Protein AF-A0A1Y3E5S3-F1 (afdb_monomer_lite)

Secondary structure (DSSP, 8-state):
-------EEEEEE-TTS-EEEEEESS--SSPPP------------HHHHHHHHHHHHHHHHHHHHHHHHHHHHHHHHHHHHHHHHHHHHHHHHHHHHHHHHHHHHHHHHHHHHHTS---HHHHHHHHHHHHHHHHHHHHHHHHHHHHHHHHHHHHHHHHHHHHHHHHHHHHHHHHHHHHHHHHHHHHHHHHHHHTT--

Organism: NCBI:txid6335

Sequence (198 aa):
MNPESESSLIMNTSSSGNLSFELILRPPTKHAPANLSSPCNLKTTLQEIEGKLKAAEERRLNVEAEKVEKAKIEERLLEVAERRKALLQKFQEETEKEIQNRAKEKHVEEVRRSRGKLSPNTKSEMEADLAYVKSLEKMTIAELEEKLTEKDKLIDEIQTAMKGEIESGQFAATFRLAEAKAYRRIISGIIKAKSKLS

InterPro domains:
  IPR000956 Stathmin family [PF00836] (13-104)
  IPR000956 Stathmin family [PTHR10104] (16-162)
  IPR036002 Stathmin superfamily [SSF101494] (15-114)

Foldseek 3Di:
DDDPQPWDKAWDDDPVGDIDIDIRSHPDPDPDPPDPCPVPDDPQDPVNVVVVVVVVVVVVVVVVVVVVVVVVVVVVVVVVVVVVVVVVVVVVVVVVVVVVVVVVPPPPVVVVVPPDDDDPVVPVVVVVVVVVVVVVVVVVVVVVVVVVVVVVVVVVVVVVVVVVVVVVVVVVVVVVVVVVVVVVVVVVVVVVVVVVVD

Radius of gyration: 46.99 Å; chains: 1; bounding box: 82×72×135 Å

Structure (mmCIF, N/CA/C/O backbone):
data_AF-A0A1Y3E5S3-F1
#
_entry.id   AF-A0A1Y3E5S3-F1
#
loop_
_atom_site.group_PDB
_atom_site.id
_atom_site.type_symbol
_atom_site.label_atom_id
_atom_site.label_alt_id
_atom_site.label_comp_id
_atom_site.label_asym_id
_atom_site.label_entity_id
_atom_site.label_seq_id
_atom_site.pdbx_PDB_ins_code
_atom_site.Cartn_x
_atom_site.Cartn_y
_atom_site.Cartn_z
_atom_site.occupancy
_atom_site.B_iso_or_equiv
_atom_site.auth_seq_id
_atom_site.auth_comp_id
_atom_site.auth_asym_id
_atom_site.auth_atom_id
_atom_site.pdbx_PDB_model_num
ATOM 1 N N . MET A 1 1 ? 37.868 57.593 -55.680 1.00 41.38 1 MET A N 1
ATOM 2 C CA . MET A 1 1 ? 36.997 56.537 -55.125 1.00 41.38 1 MET A CA 1
ATOM 3 C C . MET A 1 1 ? 36.116 56.027 -56.247 1.00 41.38 1 MET A C 1
ATOM 5 O O . MET A 1 1 ? 35.153 56.702 -56.574 1.00 41.38 1 MET A O 1
ATOM 9 N N . ASN A 1 2 ? 36.488 54.909 -56.872 1.00 48.94 2 ASN A N 1
ATOM 10 C CA . ASN A 1 2 ? 35.570 54.110 -57.681 1.00 48.94 2 ASN A CA 1
ATOM 11 C C . ASN A 1 2 ? 36.188 52.717 -57.885 1.00 48.94 2 ASN A C 1
ATOM 13 O O . ASN A 1 2 ? 37.163 52.616 -58.626 1.00 48.94 2 ASN A O 1
ATOM 17 N N . PRO A 1 3 ? 35.719 51.657 -57.210 1.00 51.59 3 PRO A N 1
ATOM 18 C CA . PRO A 1 3 ? 35.944 50.311 -57.691 1.00 51.59 3 PRO A CA 1
ATOM 19 C C . PRO A 1 3 ? 34.705 49.922 -58.491 1.00 51.59 3 PRO A C 1
ATOM 21 O O . PRO A 1 3 ? 33.630 49.713 -57.922 1.00 51.59 3 PRO A O 1
ATOM 24 N N . GLU A 1 4 ? 34.841 49.867 -59.813 1.00 53.69 4 GLU A N 1
ATOM 25 C CA . GLU A 1 4 ? 33.861 49.189 -60.653 1.00 53.69 4 GLU A CA 1
ATOM 26 C C . GLU A 1 4 ? 33.667 47.781 -60.079 1.00 53.69 4 GLU A C 1
ATOM 28 O O . GLU A 1 4 ? 34.586 46.966 -60.027 1.00 53.69 4 GLU A O 1
ATOM 33 N N . SER A 1 5 ? 32.491 47.538 -59.503 1.00 58.81 5 SER A N 1
ATOM 34 C CA . SER A 1 5 ? 32.112 46.206 -59.051 1.00 58.81 5 SER A CA 1
ATOM 35 C C . SER A 1 5 ? 31.757 45.436 -60.311 1.00 58.81 5 SER A C 1
ATOM 37 O O . SER A 1 5 ? 30.642 45.572 -60.806 1.00 58.81 5 SER A O 1
ATOM 39 N N . GLU A 1 6 ? 32.719 44.704 -60.871 1.00 67.75 6 GLU A N 1
ATOM 40 C CA . GLU A 1 6 ? 32.478 43.874 -62.049 1.00 67.75 6 GLU A CA 1
ATOM 41 C C . GLU A 1 6 ? 31.452 42.792 -61.688 1.00 67.75 6 GLU A C 1
ATOM 43 O O . GLU A 1 6 ? 31.751 41.801 -61.018 1.00 67.75 6 GLU A O 1
ATOM 48 N N . SER A 1 7 ? 30.197 43.019 -62.081 1.00 77.56 7 SER A N 1
ATOM 49 C CA . SER A 1 7 ? 29.153 42.007 -62.013 1.00 77.56 7 SER A CA 1
ATOM 50 C C . SER A 1 7 ? 29.508 40.879 -62.975 1.00 77.56 7 SER A C 1
ATOM 52 O O . SER A 1 7 ? 29.721 41.136 -64.161 1.00 77.56 7 SER A O 1
ATOM 54 N N . SER A 1 8 ? 29.542 39.641 -62.488 1.00 81.25 8 SER A N 1
ATOM 55 C CA . SER A 1 8 ? 29.862 38.471 -63.306 1.00 81.25 8 SER A CA 1
ATOM 56 C C . SER A 1 8 ? 28.603 37.656 -63.579 1.00 81.25 8 SER A C 1
ATOM 58 O O . SER A 1 8 ? 27.840 37.360 -62.660 1.00 81.25 8 SER A O 1
ATOM 60 N N . LEU A 1 9 ? 28.376 37.308 -64.845 1.00 84.62 9 LEU A N 1
ATOM 61 C CA . LEU A 1 9 ? 27.300 36.419 -65.273 1.00 84.62 9 LEU A CA 1
ATOM 62 C C . LEU A 1 9 ? 27.912 35.093 -65.730 1.00 84.62 9 LEU A C 1
ATOM 64 O O . LEU A 1 9 ? 28.640 35.052 -66.720 1.00 84.62 9 LEU A O 1
ATOM 68 N N . ILE A 1 10 ? 27.593 34.011 -65.027 1.00 86.12 10 ILE A N 1
ATOM 69 C CA . ILE A 1 10 ? 28.039 32.656 -65.348 1.00 86.12 10 ILE A CA 1
ATOM 70 C C . ILE A 1 10 ? 26.856 31.917 -65.968 1.00 86.12 10 ILE A C 1
ATOM 72 O O . ILE A 1 10 ? 25.859 31.664 -65.299 1.00 86.12 10 ILE A O 1
ATOM 76 N N . MET A 1 11 ? 26.941 31.578 -67.253 1.00 86.31 11 MET A N 1
ATOM 77 C CA . MET A 1 11 ? 25.916 30.785 -67.936 1.00 86.31 11 MET A CA 1
ATOM 78 C C . MET A 1 11 ? 26.276 29.301 -67.926 1.00 86.31 11 MET A C 1
ATOM 80 O O . MET A 1 11 ? 27.321 28.902 -68.434 1.00 86.31 11 MET A O 1
ATOM 84 N N . ASN A 1 12 ? 25.352 28.482 -67.436 1.00 82.44 12 ASN A N 1
ATOM 85 C CA . ASN A 1 12 ? 25.412 27.031 -67.489 1.00 82.44 12 ASN A CA 1
ATOM 86 C C . ASN A 1 12 ? 24.449 26.546 -68.578 1.00 82.44 12 ASN A C 1
ATOM 88 O O . ASN A 1 12 ? 23.224 26.623 -68.460 1.00 82.44 12 ASN A O 1
ATOM 92 N N . THR A 1 13 ? 25.017 26.058 -69.676 1.00 79.94 13 THR A N 1
ATOM 93 C CA . THR A 1 13 ? 24.243 25.453 -70.761 1.00 79.94 13 THR A CA 1
ATOM 94 C C . THR A 1 13 ? 24.146 23.951 -70.516 1.00 79.94 13 THR A C 1
ATOM 96 O O . THR A 1 13 ? 25.147 23.284 -70.262 1.00 79.94 13 THR A O 1
ATOM 99 N N . SER A 1 14 ? 22.932 23.407 -70.567 1.00 72.00 14 SER A N 1
ATOM 100 C CA . SER A 1 14 ? 22.715 21.958 -70.570 1.00 72.00 14 SER A CA 1
ATOM 101 C C . SER A 1 14 ? 22.343 21.502 -71.980 1.00 72.00 14 SER A C 1
ATOM 103 O O . SER A 1 14 ? 21.618 22.201 -72.691 1.00 72.00 14 SER A O 1
ATOM 105 N N . SER A 1 15 ? 22.827 20.330 -72.408 1.00 73.19 15 SER A N 1
ATOM 106 C CA . SER A 1 15 ? 22.575 19.824 -73.771 1.00 73.19 15 SER A CA 1
ATOM 107 C C . SER A 1 15 ? 21.093 19.544 -74.053 1.00 73.19 15 SER A C 1
ATOM 109 O O . SER A 1 15 ? 20.702 19.424 -75.210 1.00 73.19 15 SER A O 1
ATOM 111 N N . SER A 1 16 ? 20.258 19.492 -73.010 1.00 79.44 16 SER A N 1
ATOM 112 C CA . SER A 1 16 ? 18.803 19.352 -73.092 1.00 79.44 16 SER A CA 1
ATOM 113 C C . SER A 1 16 ? 18.064 20.654 -73.438 1.00 79.44 16 SER A C 1
ATOM 115 O O . SER A 1 16 ? 16.839 20.679 -73.378 1.00 79.44 16 SER A O 1
ATOM 117 N N . GLY A 1 17 ? 18.775 21.743 -73.760 1.00 74.44 17 GLY A N 1
ATOM 118 C CA . GLY A 1 17 ? 18.188 23.019 -74.193 1.00 74.44 17 GLY A CA 1
ATOM 119 C C . GLY A 1 17 ? 17.735 23.947 -73.061 1.00 74.44 17 GLY A C 1
ATOM 120 O O . GLY A 1 17 ? 17.300 25.064 -73.331 1.00 74.44 17 GLY A O 1
ATOM 121 N N . ASN A 1 18 ? 17.878 23.535 -71.799 1.00 80.81 18 ASN A N 1
ATOM 122 C CA . ASN A 1 18 ? 17.591 24.396 -70.655 1.00 80.81 18 ASN A CA 1
ATOM 123 C C . ASN A 1 18 ? 18.812 25.269 -70.340 1.00 80.81 18 ASN A C 1
ATOM 125 O O . ASN A 1 18 ? 19.931 24.761 -70.193 1.00 80.81 18 ASN A O 1
ATOM 129 N N . LEU A 1 19 ? 18.580 26.577 -70.216 1.00 84.25 19 LEU A N 1
ATOM 130 C CA . LEU A 1 19 ? 19.595 27.559 -69.856 1.00 84.25 19 LEU A CA 1
ATOM 131 C C . LEU A 1 19 ? 19.452 27.937 -68.380 1.00 84.25 19 LEU A C 1
ATOM 133 O O . LEU A 1 19 ? 18.399 28.419 -67.967 1.00 84.25 19 LEU A O 1
ATOM 137 N N . SER A 1 20 ? 20.509 27.752 -67.594 1.00 88.50 20 SER A N 1
ATOM 138 C CA . SER A 1 20 ? 20.604 28.299 -66.241 1.00 88.50 20 SER A CA 1
ATOM 139 C C . SER A 1 20 ? 21.754 29.298 -66.172 1.00 88.50 20 SER A C 1
ATOM 141 O O . SER A 1 20 ? 22.730 29.195 -66.912 1.00 88.50 20 SER A O 1
ATOM 143 N N . PHE A 1 21 ? 21.633 30.312 -65.320 1.00 87.94 21 PHE A N 1
ATOM 144 C CA . PHE A 1 21 ? 22.701 31.282 -65.115 1.00 87.94 21 PHE A CA 1
ATOM 145 C C . PHE A 1 21 ? 22.797 31.693 -63.651 1.00 87.94 21 PHE A C 1
ATOM 147 O O . PHE A 1 21 ? 21.810 31.673 -62.916 1.00 87.94 21 PHE A O 1
ATOM 154 N N . GLU A 1 22 ? 23.997 32.085 -63.253 1.00 88.69 22 GLU A N 1
ATOM 155 C CA . GLU A 1 22 ? 24.308 32.658 -61.955 1.00 88.69 22 GLU A CA 1
ATOM 156 C C . GLU A 1 22 ? 24.805 34.090 -62.163 1.00 88.69 22 GLU A C 1
ATOM 158 O O . GLU A 1 22 ? 25.761 34.328 -62.901 1.00 88.69 22 GLU A O 1
ATOM 163 N N . LEU A 1 23 ? 24.127 35.056 -61.541 1.00 89.62 23 LEU A N 1
ATOM 164 C CA . LEU A 1 23 ? 24.496 36.469 -61.589 1.00 89.62 23 LEU A CA 1
ATOM 165 C C . LEU A 1 23 ? 25.113 36.882 -60.252 1.00 89.62 23 LEU A C 1
ATOM 167 O O . LEU A 1 23 ? 24.422 36.988 -59.238 1.00 89.62 23 LEU A O 1
ATOM 171 N N . ILE A 1 24 ? 26.411 37.164 -60.267 1.00 88.1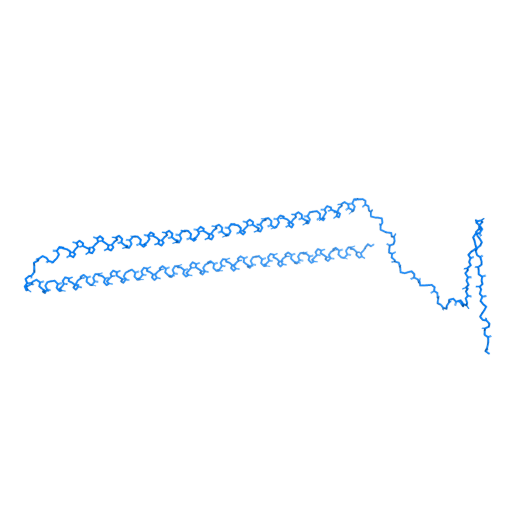9 24 ILE A N 1
ATOM 172 C CA . ILE A 1 24 ? 27.169 37.626 -59.109 1.00 88.19 24 ILE A CA 1
ATOM 173 C C . ILE A 1 24 ? 27.295 39.145 -59.202 1.00 88.19 24 ILE A C 1
ATOM 175 O O . ILE A 1 24 ? 28.150 39.675 -59.905 1.00 88.19 24 ILE A O 1
ATOM 179 N N . LEU A 1 25 ? 26.438 39.858 -58.470 1.00 86.62 25 LEU A N 1
ATOM 180 C CA . LEU A 1 25 ? 26.461 41.328 -58.408 1.00 86.62 25 LEU A CA 1
ATOM 181 C C . LEU A 1 25 ? 27.611 41.869 -57.546 1.00 86.62 25 LEU A C 1
ATOM 183 O O . LEU A 1 25 ? 28.032 43.013 -57.704 1.00 86.62 25 LEU A O 1
ATOM 187 N N . ARG A 1 26 ? 28.098 41.058 -56.601 1.00 82.44 26 ARG A N 1
ATOM 188 C CA . ARG A 1 26 ? 29.258 41.360 -55.761 1.00 82.44 26 ARG A CA 1
ATOM 189 C C . ARG A 1 26 ? 29.890 40.054 -55.274 1.00 82.44 26 ARG A C 1
ATOM 191 O O . ARG A 1 26 ? 29.151 39.205 -54.773 1.00 82.44 26 ARG A O 1
ATOM 198 N N . PRO A 1 27 ? 31.220 39.898 -55.354 1.00 80.00 27 PRO A N 1
ATOM 199 C CA . PRO A 1 27 ? 31.892 38.731 -54.798 1.00 80.00 27 PRO A CA 1
ATOM 200 C C . PRO A 1 27 ? 31.646 38.595 -53.284 1.00 80.00 27 PRO A C 1
ATOM 202 O O . PRO A 1 27 ? 31.549 39.610 -52.582 1.00 80.00 27 PRO A O 1
ATOM 205 N N . PRO A 1 28 ? 31.553 37.364 -52.751 1.00 78.69 28 PRO A N 1
ATOM 206 C CA . PRO A 1 28 ? 31.407 37.149 -51.317 1.00 78.69 28 PRO A CA 1
ATOM 207 C C . PRO A 1 28 ? 32.623 37.709 -50.564 1.00 78.69 28 PRO A C 1
ATOM 209 O O . PRO A 1 28 ? 33.769 37.433 -50.904 1.00 78.69 28 PRO A O 1
ATOM 212 N N . THR A 1 29 ? 32.371 38.497 -49.516 1.00 75.38 29 THR A N 1
ATOM 213 C CA . THR A 1 29 ? 33.416 39.184 -48.730 1.00 75.38 29 THR A CA 1
ATOM 214 C C . THR A 1 29 ? 33.970 38.348 -47.575 1.00 75.38 29 THR A C 1
ATOM 216 O O . THR A 1 29 ? 34.920 38.757 -46.911 1.00 75.38 29 THR A O 1
ATOM 219 N N . LYS A 1 30 ? 33.373 37.182 -47.311 1.00 76.88 30 LYS A N 1
ATOM 220 C CA . LYS A 1 30 ? 33.800 36.213 -46.296 1.00 76.88 30 LYS A CA 1
ATOM 221 C C . LYS A 1 30 ? 33.971 34.856 -46.971 1.00 76.88 30 LYS A C 1
ATOM 223 O O . LYS A 1 30 ? 33.152 34.495 -47.816 1.00 76.88 30 LYS A O 1
ATOM 228 N N . HIS A 1 31 ? 35.001 34.101 -46.588 1.00 68.75 31 HIS A N 1
ATOM 229 C CA . HIS A 1 31 ? 35.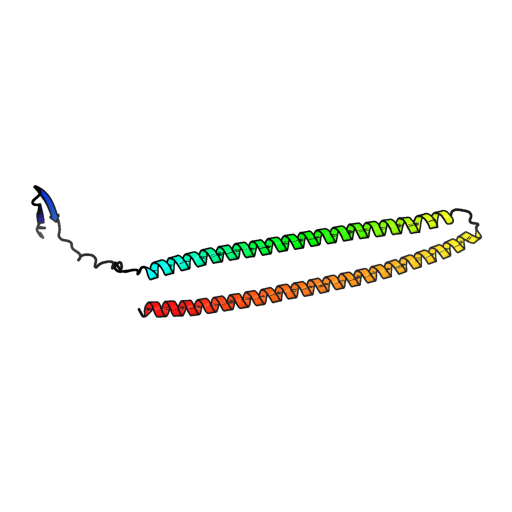116 32.702 -46.999 1.00 68.75 31 HIS A CA 1
ATOM 230 C C . HIS A 1 31 ? 33.882 31.912 -46.543 1.00 68.75 31 HIS A C 1
ATOM 232 O O . HIS A 1 31 ? 33.286 32.232 -45.509 1.00 68.75 31 HIS A O 1
ATOM 238 N N . ALA A 1 32 ? 33.496 30.909 -47.340 1.00 69.94 32 ALA A N 1
ATOM 239 C CA . ALA A 1 32 ? 32.367 30.028 -47.053 1.00 69.94 32 ALA A CA 1
ATOM 240 C C . ALA A 1 32 ? 32.428 29.528 -45.597 1.00 69.94 32 ALA A C 1
ATOM 242 O O . ALA A 1 32 ? 33.530 29.269 -45.101 1.00 69.94 32 ALA A O 1
ATOM 243 N N . PRO A 1 33 ? 31.284 29.402 -44.894 1.00 70.75 33 PRO A N 1
ATOM 244 C CA . PRO A 1 33 ? 31.287 28.875 -43.538 1.00 70.75 33 PRO A CA 1
ATOM 245 C C . PRO A 1 33 ? 31.979 27.511 -43.553 1.00 70.75 33 PRO A C 1
ATOM 247 O O . PRO A 1 33 ? 31.541 26.599 -44.253 1.00 70.75 33 PRO A O 1
ATOM 250 N N . ALA A 1 34 ? 33.088 27.394 -42.819 1.00 63.22 34 ALA A N 1
ATOM 251 C CA . ALA A 1 34 ? 33.796 26.137 -42.640 1.00 63.22 34 ALA A CA 1
ATOM 252 C C . ALA A 1 34 ? 32.858 25.188 -41.890 1.00 63.22 34 ALA A C 1
ATOM 254 O O . ALA A 1 34 ? 32.715 25.283 -40.677 1.00 63.22 34 ALA A O 1
ATOM 255 N N . ASN A 1 35 ? 32.144 24.379 -42.672 1.00 56.78 35 ASN A N 1
ATOM 256 C CA . ASN A 1 35 ? 31.327 23.225 -42.328 1.00 56.78 35 ASN A CA 1
ATOM 257 C C . ASN A 1 35 ? 31.025 23.065 -40.830 1.00 56.78 35 ASN A C 1
ATOM 259 O O . ASN A 1 35 ? 31.876 22.628 -40.053 1.00 56.78 35 ASN A O 1
ATOM 263 N N . LEU A 1 36 ? 29.760 23.269 -40.450 1.00 60.16 36 LEU A N 1
ATOM 264 C CA . LEU A 1 36 ? 29.197 22.511 -39.337 1.00 60.16 36 LEU A CA 1
ATOM 265 C C . LEU A 1 36 ? 29.311 21.037 -39.729 1.00 60.16 36 LEU A C 1
ATOM 267 O O . LEU A 1 36 ? 28.470 20.519 -40.464 1.00 60.16 36 LEU A O 1
ATOM 271 N N . SER A 1 37 ? 30.396 20.393 -39.299 1.00 55.09 37 SER A N 1
ATOM 272 C CA . SER A 1 37 ? 30.595 18.955 -39.413 1.00 55.09 37 SER A CA 1
ATOM 273 C C . SER A 1 37 ? 29.507 18.283 -38.586 1.00 55.09 37 SER A C 1
ATOM 275 O O . SER A 1 37 ? 29.677 17.962 -37.413 1.00 55.09 37 SER A O 1
ATOM 277 N N . SER A 1 38 ? 28.335 18.128 -39.193 1.00 62.50 38 SER A N 1
ATOM 278 C CA . SER A 1 38 ? 27.420 17.085 -38.782 1.00 62.50 38 SER A CA 1
ATOM 279 C C . SER A 1 38 ? 28.151 15.788 -39.105 1.00 62.50 38 SER A C 1
ATOM 281 O O . SER A 1 38 ? 28.560 15.618 -40.258 1.00 62.50 38 SER A O 1
ATOM 283 N N . PRO A 1 39 ? 28.379 14.892 -38.133 1.00 57.16 39 PRO A N 1
ATOM 284 C CA . PRO A 1 39 ? 29.014 13.620 -38.420 1.00 57.16 39 PRO A CA 1
ATOM 285 C C . PRO A 1 39 ? 28.079 12.836 -39.347 1.00 57.16 39 PRO A C 1
ATOM 287 O O . PRO A 1 39 ? 27.132 12.194 -38.908 1.00 57.16 39 PRO A O 1
ATOM 290 N N . CYS A 1 40 ? 28.326 12.913 -40.654 1.00 53.75 40 CYS A N 1
ATOM 291 C CA . CYS A 1 40 ? 27.529 12.257 -41.691 1.00 53.75 40 CYS A CA 1
ATOM 292 C C . CYS A 1 40 ? 27.907 10.770 -41.853 1.00 53.75 40 CYS A C 1
ATOM 294 O O . CYS A 1 40 ? 27.592 10.140 -42.852 1.00 53.75 40 CYS A O 1
ATOM 296 N N . ASN A 1 41 ? 28.602 10.190 -40.870 1.00 62.34 41 ASN A N 1
ATOM 297 C CA . ASN A 1 41 ? 29.126 8.831 -40.933 1.00 62.34 41 ASN A CA 1
ATOM 298 C C . ASN A 1 41 ? 28.903 8.102 -39.607 1.00 62.34 41 ASN A C 1
ATOM 300 O O . ASN A 1 41 ? 29.842 7.830 -38.867 1.00 62.34 41 ASN A O 1
ATOM 304 N N . LEU A 1 42 ? 27.655 7.754 -39.310 1.00 62.97 42 LEU A N 1
ATOM 305 C CA . LEU A 1 42 ? 27.365 6.693 -38.350 1.00 62.97 42 LEU A CA 1
ATOM 306 C C . LEU A 1 42 ? 26.844 5.495 -39.141 1.00 62.97 42 LEU A C 1
ATOM 308 O O . LEU A 1 42 ? 25.635 5.312 -39.275 1.00 62.97 42 LEU A O 1
ATOM 312 N N . LYS A 1 43 ? 27.761 4.683 -39.690 1.00 68.75 43 LYS A N 1
ATOM 313 C CA . LYS A 1 43 ? 27.424 3.329 -40.154 1.00 68.75 43 LYS A CA 1
ATOM 314 C C . LYS A 1 43 ? 26.999 2.533 -38.924 1.00 68.75 43 LYS A C 1
ATOM 316 O O . LYS A 1 43 ? 27.834 1.976 -38.227 1.00 68.75 43 LYS A O 1
ATOM 321 N N . THR A 1 44 ? 25.707 2.556 -38.628 1.00 74.50 44 THR A N 1
ATOM 322 C CA . THR A 1 44 ? 25.122 1.746 -37.564 1.00 74.50 44 THR A CA 1
ATOM 323 C C . THR A 1 44 ? 25.021 0.329 -38.096 1.00 74.50 44 THR A C 1
ATOM 325 O O . THR A 1 44 ? 24.425 0.092 -39.146 1.00 74.50 44 THR A O 1
ATOM 328 N N . THR A 1 45 ? 25.657 -0.609 -37.411 1.00 86.19 45 THR A N 1
ATOM 329 C CA . THR A 1 45 ? 25.557 -2.022 -37.770 1.00 86.19 45 THR A CA 1
ATOM 330 C C . THR A 1 45 ? 24.172 -2.548 -37.397 1.00 86.19 45 THR A C 1
ATOM 332 O O . THR A 1 45 ? 23.531 -2.061 -36.462 1.00 86.19 45 THR A O 1
ATOM 335 N N . LEU A 1 46 ? 23.696 -3.564 -38.117 1.00 91.00 46 LEU A N 1
ATOM 336 C CA . LEU A 1 46 ? 22.393 -4.181 -37.854 1.00 91.00 46 LEU A CA 1
ATOM 337 C C . LEU A 1 46 ? 22.310 -4.709 -36.406 1.00 91.00 46 LEU A C 1
ATOM 339 O O . LEU A 1 46 ? 21.317 -4.482 -35.720 1.00 91.00 46 LEU A O 1
ATOM 343 N N . GLN A 1 47 ? 23.411 -5.272 -35.899 1.00 92.06 47 GLN A N 1
ATOM 344 C CA . GLN A 1 47 ? 23.538 -5.746 -34.520 1.00 92.06 47 GLN A CA 1
ATOM 345 C C . GLN A 1 47 ? 23.353 -4.629 -33.475 1.00 92.06 47 GLN A C 1
ATOM 347 O O . GLN A 1 47 ? 22.730 -4.844 -32.436 1.00 92.06 47 GLN A O 1
ATOM 352 N N . GLU A 1 48 ? 23.864 -3.420 -33.726 1.00 91.88 48 GLU A N 1
ATOM 353 C CA . GLU A 1 48 ? 23.683 -2.279 -32.815 1.00 91.88 48 GLU A CA 1
ATOM 354 C C . GLU A 1 48 ? 22.238 -1.774 -32.800 1.00 91.88 48 GLU A C 1
ATOM 356 O O . GLU A 1 48 ? 21.751 -1.313 -31.763 1.00 91.88 48 GLU A O 1
ATOM 361 N N . ILE A 1 49 ? 21.547 -1.855 -33.939 1.00 93.19 49 ILE A N 1
ATOM 362 C CA . ILE A 1 49 ? 20.131 -1.499 -34.049 1.00 93.19 49 ILE A CA 1
ATOM 363 C C . ILE A 1 49 ? 19.294 -2.509 -33.261 1.00 93.19 49 ILE A C 1
ATOM 365 O O . ILE A 1 49 ? 18.528 -2.110 -32.383 1.00 93.19 49 ILE A O 1
ATOM 369 N N . GLU A 1 50 ? 19.497 -3.804 -33.497 1.00 94.88 50 GLU A N 1
ATOM 370 C CA . GLU A 1 50 ? 18.813 -4.877 -32.766 1.00 94.88 50 GLU A CA 1
ATOM 371 C C . GLU A 1 50 ? 19.080 -4.807 -31.262 1.00 94.88 50 GLU A C 1
ATOM 373 O O . GLU A 1 50 ? 18.147 -4.891 -30.465 1.00 94.88 50 GLU A O 1
ATOM 378 N N . GLY A 1 51 ? 20.329 -4.564 -30.856 1.00 95.00 51 GLY A N 1
ATOM 379 C CA . GLY A 1 51 ? 20.686 -4.400 -29.448 1.00 95.00 51 GLY A CA 1
ATOM 380 C C . GLY A 1 51 ? 19.934 -3.244 -28.781 1.00 95.00 51 GLY A C 1
ATOM 381 O O . GLY A 1 51 ? 19.441 -3.384 -27.660 1.00 95.00 51 GLY A O 1
ATOM 382 N N . LYS A 1 52 ? 19.776 -2.109 -29.475 1.00 96.00 52 LYS A N 1
ATOM 383 C CA . LYS A 1 52 ? 19.004 -0.963 -28.964 1.00 96.00 52 LYS A CA 1
ATOM 384 C C . LYS A 1 52 ? 17.504 -1.246 -28.902 1.00 96.00 52 LYS A C 1
ATOM 386 O O . LYS A 1 52 ? 16.867 -0.822 -27.934 1.00 96.00 52 LYS A O 1
ATOM 391 N N . LEU A 1 53 ? 16.954 -1.950 -29.892 1.00 97.19 53 LEU A N 1
ATOM 392 C CA . LEU A 1 53 ? 15.545 -2.349 -29.917 1.00 97.19 53 LEU A CA 1
ATOM 393 C C . LEU A 1 53 ? 15.234 -3.338 -28.790 1.00 97.19 53 LEU A C 1
ATOM 395 O O . LEU A 1 53 ? 14.312 -3.098 -28.012 1.00 97.19 53 LEU A O 1
ATOM 399 N N . LYS A 1 54 ? 16.067 -4.368 -28.616 1.00 96.31 54 LYS A N 1
ATOM 400 C CA . LYS A 1 54 ? 15.933 -5.344 -27.530 1.00 96.31 54 LYS A CA 1
ATOM 401 C C . LYS A 1 54 ? 16.038 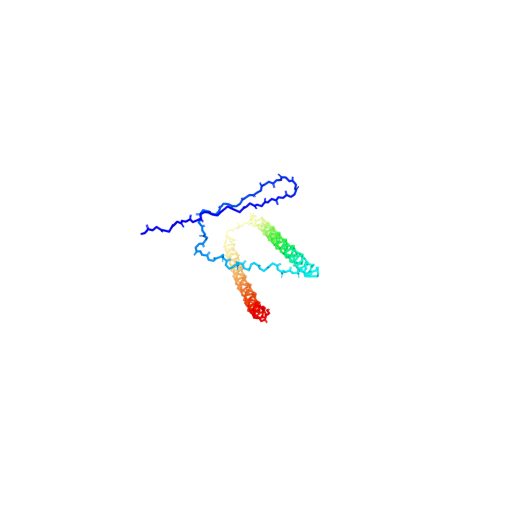-4.683 -26.157 1.00 96.31 54 LYS A C 1
ATOM 403 O O . LYS A 1 54 ? 15.199 -4.911 -25.293 1.00 96.31 54 LYS A O 1
ATOM 408 N N . ALA A 1 55 ? 17.000 -3.778 -25.970 1.00 96.19 55 ALA A N 1
ATOM 409 C CA . ALA A 1 55 ? 17.119 -3.033 -24.719 1.00 96.19 55 ALA A CA 1
ATOM 410 C C . ALA A 1 55 ? 15.897 -2.133 -24.446 1.00 96.19 55 ALA A C 1
ATOM 412 O O . ALA A 1 55 ? 15.566 -1.870 -23.290 1.00 96.19 55 ALA A O 1
ATOM 413 N N . ALA A 1 56 ? 15.238 -1.609 -25.484 1.00 96.75 56 ALA A N 1
ATOM 414 C CA . ALA A 1 56 ? 13.992 -0.862 -25.326 1.00 96.75 56 ALA A CA 1
ATOM 415 C C . ALA A 1 56 ? 12.818 -1.773 -24.944 1.00 96.75 56 ALA A C 1
ATOM 417 O O . ALA A 1 56 ? 12.017 -1.398 -24.087 1.00 96.75 56 ALA A O 1
ATOM 418 N N . GLU A 1 57 ? 12.750 -2.968 -25.524 1.00 95.12 57 GLU A N 1
ATOM 419 C CA . GLU A 1 57 ? 11.740 -3.972 -25.198 1.00 95.12 57 GLU A CA 1
ATOM 420 C C . GLU A 1 57 ? 11.876 -4.492 -23.762 1.00 95.12 57 GLU A C 1
ATOM 422 O O . GLU A 1 57 ? 10.887 -4.506 -23.029 1.00 95.12 57 GLU A O 1
ATOM 427 N N . GLU A 1 58 ? 13.092 -4.809 -23.312 1.00 94.69 58 GLU A N 1
ATOM 428 C CA . GLU A 1 58 ? 13.354 -5.228 -21.929 1.00 94.69 58 GLU A CA 1
ATOM 429 C C . GLU A 1 58 ? 12.935 -4.148 -20.922 1.00 94.69 58 GLU A C 1
ATOM 431 O O . GLU A 1 58 ? 12.300 -4.449 -19.911 1.00 94.69 58 GLU A O 1
ATOM 436 N N . ARG A 1 59 ? 13.199 -2.866 -21.219 1.00 96.25 59 ARG A N 1
ATOM 437 C CA . ARG A 1 59 ? 12.718 -1.757 -20.379 1.00 96.25 59 ARG A CA 1
ATOM 438 C C . ARG A 1 59 ? 11.193 -1.702 -20.308 1.00 96.25 59 ARG A C 1
ATOM 440 O O . ARG A 1 59 ? 10.657 -1.446 -19.234 1.00 96.25 59 ARG A O 1
ATOM 447 N N . ARG A 1 60 ? 10.495 -1.921 -21.428 1.00 96.69 60 ARG A N 1
ATOM 448 C CA . ARG A 1 60 ? 9.025 -1.940 -21.457 1.00 96.69 60 ARG A CA 1
ATOM 449 C C . ARG A 1 60 ? 8.478 -3.082 -20.600 1.00 96.69 60 ARG A C 1
ATOM 451 O O . ARG A 1 60 ? 7.616 -2.835 -19.763 1.00 96.69 60 ARG A O 1
ATOM 458 N N . LEU A 1 61 ? 9.015 -4.288 -20.781 1.00 95.31 61 LEU A N 1
ATOM 459 C CA . LEU A 1 61 ? 8.619 -5.481 -20.029 1.00 95.31 61 LEU A CA 1
ATOM 460 C C . LEU A 1 61 ? 8.859 -5.315 -18.526 1.00 95.31 61 LEU A C 1
ATOM 462 O O . LEU A 1 61 ? 7.987 -5.651 -17.733 1.00 95.31 61 LEU A O 1
ATOM 466 N N . ASN A 1 62 ? 9.997 -4.742 -18.126 1.00 95.25 62 ASN A N 1
ATOM 467 C CA . ASN A 1 62 ? 10.295 -4.524 -16.712 1.00 95.25 62 ASN A CA 1
ATOM 468 C C . ASN A 1 62 ? 9.305 -3.545 -16.058 1.00 95.25 62 ASN A C 1
ATOM 470 O O . ASN A 1 62 ? 8.810 -3.800 -14.966 1.00 95.25 62 ASN A O 1
ATOM 474 N N . VAL A 1 63 ? 8.952 -2.455 -16.749 1.00 95.19 63 VAL A N 1
ATOM 475 C CA . VAL A 1 63 ? 7.944 -1.499 -16.256 1.00 95.19 63 VAL A CA 1
ATOM 476 C C . VAL A 1 63 ? 6.560 -2.144 -16.148 1.00 95.19 63 VAL A C 1
ATOM 478 O O . VAL A 1 63 ? 5.798 -1.825 -15.237 1.00 95.19 63 VAL A O 1
ATOM 481 N N . GLU A 1 64 ? 6.203 -3.029 -17.074 1.00 93.56 64 GLU A N 1
ATOM 482 C CA . GLU A 1 64 ? 4.940 -3.766 -17.016 1.00 93.56 64 GLU A CA 1
ATOM 483 C C . GLU A 1 64 ? 4.920 -4.766 -15.853 1.00 93.56 64 GLU A C 1
ATOM 485 O O . GLU A 1 64 ? 3.956 -4.786 -15.088 1.00 93.56 64 GLU A O 1
ATOM 490 N N . ALA A 1 65 ? 6.009 -5.510 -15.647 1.00 93.12 65 ALA A N 1
ATOM 491 C CA . ALA A 1 65 ? 6.161 -6.419 -14.516 1.00 93.12 65 ALA A CA 1
ATOM 492 C C . ALA A 1 65 ? 6.057 -5.684 -13.168 1.00 93.12 65 ALA A C 1
ATOM 494 O O . ALA A 1 65 ? 5.299 -6.111 -12.300 1.00 93.12 65 ALA A O 1
ATOM 495 N N . GLU A 1 66 ? 6.729 -4.537 -13.018 1.00 92.12 66 GLU A N 1
ATOM 496 C CA . GLU A 1 66 ? 6.643 -3.699 -11.812 1.00 92.12 66 GLU A CA 1
ATOM 497 C C . GLU A 1 66 ? 5.214 -3.194 -11.555 1.00 92.12 66 GLU A C 1
ATOM 499 O O . GLU A 1 66 ? 4.756 -3.151 -10.412 1.00 92.12 66 GLU A O 1
ATOM 504 N N . LYS A 1 67 ? 4.471 -2.829 -12.610 1.00 95.25 67 LYS A N 1
ATOM 505 C CA . LYS A 1 67 ? 3.062 -2.420 -12.481 1.00 95.25 67 LYS A CA 1
ATOM 506 C C . LYS A 1 67 ? 2.179 -3.567 -12.000 1.00 95.25 67 LYS A C 1
ATOM 508 O O . LYS A 1 67 ? 1.339 -3.348 -11.129 1.00 95.25 67 LYS A O 1
ATOM 513 N N . VAL A 1 68 ? 2.369 -4.764 -12.552 1.00 94.44 68 VAL A N 1
ATOM 514 C CA . VAL A 1 68 ? 1.618 -5.963 -12.154 1.00 94.44 68 VAL A CA 1
ATOM 515 C C . VAL A 1 68 ? 1.941 -6.348 -10.711 1.00 94.44 68 VAL A C 1
ATOM 517 O O . VAL A 1 68 ? 1.029 -6.625 -9.934 1.00 94.44 68 VAL A O 1
ATOM 520 N N . GLU A 1 69 ? 3.215 -6.315 -10.316 1.00 92.50 69 GLU A N 1
ATOM 521 C CA . GLU A 1 69 ? 3.623 -6.601 -8.939 1.00 92.50 69 GLU A CA 1
ATOM 522 C C . GLU A 1 69 ? 3.021 -5.591 -7.957 1.00 92.50 69 GLU A C 1
ATOM 524 O O . GLU A 1 69 ? 2.442 -5.980 -6.941 1.00 92.50 69 GLU A O 1
ATOM 529 N N . LYS A 1 70 ? 3.073 -4.297 -8.292 1.00 92.25 70 LYS A N 1
ATOM 530 C CA . LYS A 1 70 ? 2.465 -3.245 -7.475 1.00 92.25 70 LYS A CA 1
ATOM 531 C C . LYS A 1 70 ? 0.959 -3.456 -7.305 1.00 92.25 70 LYS A C 1
ATOM 533 O O . LYS A 1 70 ? 0.472 -3.377 -6.180 1.00 92.25 70 LYS A O 1
ATOM 538 N N . ALA A 1 71 ? 0.241 -3.756 -8.389 1.00 90.19 71 ALA A N 1
ATOM 539 C CA . ALA A 1 71 ? -1.195 -4.025 -8.334 1.00 90.19 71 ALA A CA 1
ATOM 540 C C . ALA A 1 71 ? -1.515 -5.239 -7.444 1.00 90.19 71 ALA A C 1
ATOM 542 O O . ALA A 1 71 ? -2.438 -5.190 -6.638 1.00 90.19 71 ALA A O 1
ATOM 543 N N . LYS A 1 72 ? -0.700 -6.297 -7.516 1.00 92.62 72 LYS A N 1
ATOM 544 C CA . LYS A 1 72 ? -0.855 -7.496 -6.681 1.00 92.62 72 LYS A CA 1
ATOM 545 C C . LYS A 1 72 ? -0.622 -7.225 -5.191 1.00 92.62 72 LYS A C 1
ATOM 547 O O . LYS A 1 72 ? -1.274 -7.824 -4.336 1.00 92.62 72 LYS A O 1
ATOM 552 N N . ILE A 1 73 ? 0.326 -6.348 -4.859 1.00 89.69 73 ILE A N 1
ATOM 553 C CA . ILE A 1 73 ? 0.560 -5.923 -3.471 1.00 89.69 73 ILE A CA 1
ATOM 554 C C . ILE A 1 73 ? -0.639 -5.116 -2.960 1.00 89.69 73 ILE A C 1
ATOM 556 O O . ILE A 1 73 ? -1.100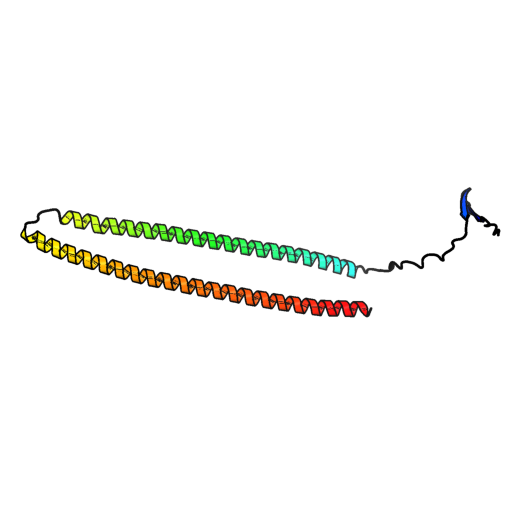 -5.351 -1.845 1.00 89.69 73 ILE A O 1
ATOM 560 N N . GLU A 1 74 ? -1.154 -4.194 -3.773 1.00 88.94 74 GLU A N 1
ATOM 561 C CA . GLU A 1 74 ? -2.319 -3.371 -3.433 1.00 88.94 74 GLU A CA 1
ATOM 562 C C . GLU A 1 74 ? -3.578 -4.221 -3.208 1.00 88.94 74 GLU A C 1
ATOM 564 O O . GLU A 1 74 ? -4.264 -4.047 -2.201 1.00 88.94 74 GLU A O 1
ATOM 569 N N . GLU A 1 75 ? -3.817 -5.214 -4.067 1.00 90.25 75 GLU A N 1
ATOM 570 C CA . GLU A 1 75 ? -4.896 -6.196 -3.912 1.00 90.25 75 GLU A CA 1
ATOM 571 C C . GLU A 1 75 ? -4.793 -6.959 -2.581 1.00 90.25 75 GLU A C 1
ATOM 573 O O . GLU A 1 75 ? -5.763 -7.031 -1.826 1.00 90.25 75 GLU A O 1
ATOM 578 N N . ARG A 1 76 ? -3.601 -7.460 -2.226 1.00 87.62 76 ARG A N 1
ATOM 579 C CA . ARG A 1 76 ? -3.387 -8.139 -0.935 1.00 87.62 76 ARG A CA 1
ATOM 580 C C . ARG A 1 76 ? -3.634 -7.232 0.267 1.00 87.62 76 ARG A C 1
ATOM 582 O O . ARG A 1 76 ? -4.136 -7.697 1.288 1.00 87.62 76 ARG A O 1
ATOM 589 N N . LEU A 1 77 ? -3.256 -5.957 0.185 1.00 88.81 77 LEU A N 1
ATOM 590 C CA . LEU A 1 77 ? -3.494 -5.003 1.271 1.00 88.81 77 LEU A CA 1
ATOM 591 C C . LEU A 1 77 ? -4.991 -4.748 1.474 1.00 88.81 77 LEU A C 1
ATOM 593 O O . LEU A 1 77 ? -5.441 -4.685 2.620 1.00 88.81 77 LEU A O 1
ATOM 597 N N . LEU A 1 78 ? -5.757 -4.657 0.384 1.00 88.88 78 LEU A N 1
ATOM 598 C CA . LEU A 1 78 ? -7.216 -4.550 0.431 1.00 88.88 78 LEU A CA 1
ATOM 599 C C . LEU A 1 78 ? -7.852 -5.802 1.049 1.00 88.88 78 LEU A C 1
ATOM 601 O O . LEU A 1 78 ? -8.643 -5.674 1.982 1.00 88.88 78 LEU A O 1
ATOM 605 N N . GLU A 1 79 ? -7.439 -7.000 0.625 1.00 87.81 79 GLU A N 1
ATOM 606 C CA . GLU A 1 79 ? -7.932 -8.269 1.185 1.00 87.81 79 GLU A CA 1
ATOM 607 C C . GLU A 1 79 ? -7.685 -8.359 2.704 1.00 87.81 79 GLU A C 1
ATOM 609 O O . GLU A 1 79 ? -8.571 -8.720 3.485 1.00 87.81 79 GLU A O 1
ATOM 614 N N . VAL A 1 80 ? -6.485 -7.980 3.159 1.00 85.81 80 VAL A N 1
ATOM 615 C CA . VAL A 1 80 ? -6.140 -7.962 4.589 1.00 85.81 80 VAL A CA 1
ATOM 616 C C . VAL A 1 80 ? -6.993 -6.949 5.357 1.00 85.81 80 VAL A C 1
ATOM 618 O O . VAL A 1 80 ? -7.448 -7.247 6.467 1.00 85.81 80 VAL A O 1
ATOM 621 N N . ALA A 1 81 ? -7.239 -5.768 4.785 1.00 84.00 81 ALA A N 1
ATOM 622 C CA . ALA A 1 81 ? -8.082 -4.748 5.402 1.00 84.00 81 ALA A CA 1
ATOM 623 C C . ALA A 1 81 ? -9.538 -5.222 5.549 1.00 84.00 81 ALA A C 1
ATOM 625 O O . ALA A 1 81 ? -10.129 -5.072 6.624 1.00 84.00 81 ALA A O 1
ATOM 626 N N . GLU A 1 82 ? -10.098 -5.856 4.517 1.00 89.69 82 GLU A N 1
ATOM 627 C CA . GLU A 1 82 ? -11.446 -6.432 4.556 1.00 89.69 82 GLU A CA 1
ATOM 628 C C . GLU A 1 82 ? -11.554 -7.562 5.580 1.00 89.69 82 GLU A C 1
ATOM 630 O O . GLU A 1 82 ? -12.471 -7.571 6.406 1.00 89.69 82 GLU A O 1
ATOM 635 N N . ARG A 1 83 ? -10.575 -8.474 5.608 1.00 86.69 83 ARG A N 1
ATOM 636 C CA . ARG A 1 83 ? -10.535 -9.567 6.586 1.00 86.69 83 ARG A CA 1
ATOM 637 C C . ARG A 1 83 ? -10.457 -9.047 8.021 1.00 86.69 83 ARG A C 1
ATOM 639 O O . ARG A 1 83 ? -11.134 -9.579 8.902 1.00 86.69 83 ARG A O 1
ATOM 646 N N . ARG A 1 84 ? -9.669 -7.993 8.265 1.00 82.31 84 ARG A N 1
ATOM 647 C CA . ARG A 1 84 ? -9.576 -7.342 9.580 1.00 82.31 84 ARG A CA 1
ATOM 648 C C . ARG A 1 84 ? -10.909 -6.718 9.988 1.00 82.31 84 ARG A C 1
ATOM 650 O O . ARG A 1 84 ? -11.333 -6.901 11.128 1.00 82.31 84 ARG A O 1
ATOM 657 N N . LYS A 1 85 ? -11.584 -6.027 9.064 1.00 86.00 85 LYS A N 1
ATOM 658 C CA . LYS A 1 85 ? -12.911 -5.441 9.304 1.00 86.00 85 LYS A CA 1
ATOM 659 C C . LYS A 1 85 ? -13.945 -6.517 9.648 1.00 86.00 85 LYS A C 1
ATOM 661 O O . LYS A 1 85 ? -14.668 -6.364 10.627 1.00 86.00 85 LYS A O 1
ATOM 666 N N . ALA A 1 86 ? -13.970 -7.621 8.901 1.00 85.69 86 ALA A N 1
ATOM 667 C CA . ALA A 1 86 ? -14.887 -8.731 9.150 1.00 85.69 86 ALA A CA 1
ATOM 668 C C . ALA A 1 86 ? -14.651 -9.399 10.516 1.00 85.69 86 ALA A C 1
ATOM 670 O O . ALA A 1 86 ? -15.607 -9.755 11.203 1.00 85.69 86 ALA A O 1
ATOM 671 N N . LEU A 1 87 ? -13.389 -9.555 10.932 1.00 86.25 87 LEU A N 1
ATOM 672 C CA . LEU A 1 87 ? -13.055 -10.125 12.239 1.00 86.25 87 LEU A CA 1
ATOM 673 C C . LEU A 1 87 ? -13.510 -9.218 13.392 1.00 86.25 87 LEU A C 1
ATOM 675 O O . LEU A 1 87 ? -14.105 -9.706 14.348 1.00 86.25 87 LEU A O 1
ATOM 679 N N . LEU A 1 88 ? -13.269 -7.908 13.278 1.00 82.62 88 LEU A N 1
ATOM 680 C CA . LEU A 1 88 ? -13.716 -6.914 14.260 1.00 82.62 88 LEU A CA 1
ATOM 681 C C . LEU A 1 88 ? -15.239 -6.900 14.398 1.00 82.62 88 LEU A C 1
ATOM 683 O O . LEU A 1 88 ? -15.745 -6.897 15.516 1.00 82.62 88 LEU A O 1
ATOM 687 N N . GLN A 1 89 ? -15.958 -6.940 13.276 1.00 86.88 89 GLN A N 1
ATOM 688 C CA . GLN A 1 89 ? -17.416 -6.970 13.288 1.00 86.88 89 GLN A CA 1
ATOM 689 C C . GLN A 1 89 ? -17.949 -8.239 13.970 1.00 86.88 89 GLN A C 1
ATOM 691 O O . GLN A 1 89 ? -18.800 -8.144 14.848 1.00 86.88 89 GLN A O 1
ATOM 696 N N . LYS A 1 90 ? -17.402 -9.417 13.638 1.00 86.12 90 LYS A N 1
ATOM 697 C CA . LYS A 1 90 ? -17.785 -10.674 14.303 1.00 86.12 90 LYS A CA 1
ATOM 698 C C . LYS A 1 90 ? -17.529 -10.637 15.805 1.00 86.12 90 LYS A C 1
ATOM 700 O O . LYS A 1 90 ? -18.380 -11.063 16.574 1.00 86.12 90 LYS A O 1
ATOM 705 N N . PHE A 1 91 ? -16.375 -10.113 16.215 1.00 83.12 91 PHE A N 1
ATOM 706 C CA . PHE A 1 91 ? -16.036 -9.987 17.628 1.00 83.12 91 PHE A CA 1
ATOM 707 C C . PHE A 1 91 ? -17.017 -9.072 18.372 1.00 83.12 91 PHE A C 1
ATOM 709 O O . PHE A 1 91 ? -17.449 -9.409 19.473 1.00 83.12 91 PHE A O 1
ATOM 716 N N . GLN A 1 92 ? -17.402 -7.941 17.771 1.00 81.75 92 GLN A N 1
ATOM 717 C CA . GLN A 1 92 ? -18.407 -7.041 18.342 1.00 81.75 92 GLN A CA 1
ATOM 718 C C . GLN A 1 92 ? -19.767 -7.731 18.484 1.00 81.75 92 GLN A C 1
ATOM 720 O O . GLN A 1 92 ? -20.334 -7.717 19.572 1.00 81.75 92 GLN A O 1
ATOM 725 N N . GLU A 1 93 ? -20.250 -8.385 17.424 1.00 88.12 93 GLU A N 1
ATOM 726 C CA . GLU A 1 93 ? -21.532 -9.101 17.432 1.00 88.12 93 GLU A CA 1
ATOM 727 C C . GLU A 1 93 ? -21.562 -10.223 18.484 1.00 88.12 93 GLU A C 1
ATOM 729 O O . GLU A 1 93 ? -22.540 -10.371 19.219 1.00 88.12 93 GLU A O 1
ATOM 734 N N . GLU A 1 94 ? -20.485 -11.005 18.590 1.00 83.25 94 GLU A N 1
ATOM 735 C CA . GLU A 1 94 ? -20.369 -12.093 19.565 1.00 83.25 94 GLU A CA 1
ATOM 736 C C . GLU A 1 94 ? -20.315 -11.559 21.001 1.00 83.25 94 GLU A C 1
ATOM 738 O O . GLU A 1 94 ? -21.052 -12.037 21.864 1.00 83.25 94 GLU A O 1
ATOM 743 N N . THR A 1 95 ? -19.534 -10.503 21.239 1.00 79.44 95 THR A N 1
ATOM 744 C CA . THR A 1 95 ? -19.420 -9.859 22.556 1.00 79.44 95 THR A CA 1
ATOM 745 C C . THR A 1 95 ? -20.748 -9.248 23.001 1.00 79.44 95 THR A C 1
ATOM 747 O O . THR A 1 95 ? -21.166 -9.416 24.146 1.00 79.44 95 THR A O 1
ATOM 750 N N . GLU A 1 96 ? -21.453 -8.560 22.104 1.00 77.75 96 GLU A N 1
ATOM 751 C CA . GLU A 1 96 ? -22.740 -7.937 22.418 1.00 77.75 96 GLU A CA 1
ATOM 752 C C . GLU A 1 96 ? -23.807 -8.996 22.737 1.00 77.75 96 GLU A C 1
ATOM 754 O O . GLU A 1 96 ? -24.586 -8.851 23.686 1.00 77.75 96 GLU A O 1
ATOM 759 N N . LYS A 1 97 ? -23.791 -10.117 22.008 1.00 82.69 97 LYS A N 1
ATOM 760 C CA . LYS A 1 97 ? -24.677 -11.259 22.253 1.00 82.69 97 LYS A CA 1
ATOM 761 C C . LYS A 1 97 ? -24.376 -11.963 23.580 1.00 82.69 97 LYS A C 1
ATOM 763 O O . LYS A 1 97 ? -25.311 -12.284 24.315 1.00 82.69 97 LYS A O 1
ATOM 768 N N . GLU A 1 98 ? -23.102 -12.162 23.912 1.00 82.50 98 GLU A N 1
ATOM 769 C CA . GLU A 1 98 ? -22.642 -12.721 25.193 1.00 82.50 98 GLU A CA 1
ATOM 770 C C . GLU A 1 98 ? -23.146 -11.870 26.372 1.00 82.50 98 GLU A C 1
ATOM 772 O O . GLU A 1 98 ? -23.764 -12.387 27.309 1.00 82.50 98 GLU A O 1
ATOM 777 N N . ILE A 1 99 ? -22.961 -10.545 26.296 1.00 76.25 99 ILE A N 1
ATOM 778 C CA . ILE A 1 99 ? -23.402 -9.597 27.329 1.00 76.25 99 ILE A CA 1
ATOM 779 C C . ILE A 1 99 ? -24.923 -9.644 27.494 1.00 76.25 99 ILE A C 1
ATOM 781 O O . ILE A 1 99 ? -25.421 -9.735 28.621 1.00 76.25 99 ILE A O 1
ATOM 785 N N . GLN A 1 100 ? -25.677 -9.624 26.390 1.00 76.56 100 GLN A N 1
ATOM 786 C CA . GLN A 1 100 ? -27.137 -9.690 26.448 1.00 76.56 100 GLN A CA 1
ATOM 787 C C . GLN A 1 100 ? -27.648 -10.997 27.060 1.00 76.56 100 GLN A C 1
ATOM 789 O O . GLN A 1 100 ? -28.600 -10.964 27.843 1.00 76.56 100 GLN A O 1
ATOM 794 N N . ASN A 1 101 ? -27.041 -12.138 26.726 1.00 74.62 101 ASN A N 1
ATOM 795 C CA . ASN A 1 101 ? -27.433 -13.428 27.293 1.00 74.62 101 ASN A CA 1
ATOM 796 C C . ASN A 1 101 ? -27.150 -13.479 28.798 1.00 74.62 101 ASN A C 1
ATOM 798 O O . ASN A 1 101 ? -28.032 -13.827 29.584 1.00 74.62 101 ASN A O 1
ATOM 802 N N . ARG A 1 102 ? -25.964 -13.026 29.219 1.00 72.00 102 ARG A N 1
ATOM 803 C CA . ARG A 1 102 ? -25.564 -13.016 30.632 1.00 72.00 102 ARG A CA 1
ATOM 804 C C . ARG A 1 102 ? -26.445 -12.103 31.488 1.00 72.00 102 ARG A C 1
ATOM 806 O O . ARG A 1 102 ? -26.774 -12.458 32.620 1.00 72.00 102 ARG A O 1
ATOM 813 N N . ALA A 1 103 ? -26.853 -10.955 30.945 1.00 66.56 103 ALA A N 1
ATOM 814 C CA . ALA A 1 103 ? -27.753 -10.019 31.617 1.00 66.56 103 ALA A CA 1
ATOM 815 C C . ALA A 1 103 ? -29.185 -10.571 31.757 1.00 66.56 103 ALA A C 1
ATOM 817 O O . ALA A 1 103 ? -29.831 -10.350 32.782 1.00 66.56 103 ALA A O 1
ATOM 818 N N . LYS A 1 104 ? -29.681 -11.314 30.758 1.00 63.81 104 LYS A N 1
ATOM 819 C CA . LYS A 1 104 ? -31.033 -11.898 30.774 1.00 63.81 104 LYS A CA 1
ATOM 820 C C . LYS A 1 104 ? -31.149 -13.106 31.707 1.00 63.81 104 LYS A C 1
ATOM 822 O O . LYS A 1 104 ? -32.142 -13.209 32.420 1.00 63.81 104 LYS A O 1
ATOM 827 N N . GLU A 1 105 ? -30.152 -13.991 31.736 1.00 55.28 105 GLU A N 1
ATOM 828 C CA . GLU A 1 105 ? -30.235 -15.250 32.495 1.00 55.28 105 GLU A CA 1
ATOM 829 C C . GLU A 1 105 ? -30.010 -15.088 34.005 1.00 55.28 105 GLU A C 1
ATOM 831 O O . GLU A 1 105 ? -30.621 -15.815 34.786 1.00 55.28 105 GLU A O 1
ATOM 836 N N . LYS A 1 106 ? -29.179 -14.133 34.447 1.00 54.81 106 LYS A N 1
ATOM 837 C CA . LYS A 1 106 ? -28.870 -13.980 35.881 1.00 54.81 106 LYS A CA 1
ATOM 838 C C . LYS A 1 106 ? -29.829 -13.057 36.635 1.00 54.81 106 LYS A C 1
ATOM 840 O O . LYS A 1 106 ? -30.213 -13.372 37.754 1.00 54.81 106 LYS A O 1
ATOM 845 N N . HIS A 1 107 ? -30.272 -11.952 36.035 1.00 52.16 107 HIS A N 1
ATOM 846 C CA . HIS A 1 107 ? -31.028 -10.933 36.778 1.00 52.16 107 HIS A CA 1
ATOM 847 C C . HIS A 1 107 ? -32.534 -11.205 36.893 1.00 52.16 107 HIS A C 1
ATOM 849 O O . HIS A 1 107 ? -33.158 -10.798 37.873 1.00 52.16 107 HIS A O 1
ATOM 855 N N . VAL A 1 108 ? -33.146 -11.869 35.908 1.00 54.00 108 VAL A N 1
ATOM 856 C CA . VAL A 1 108 ? -34.609 -12.049 35.880 1.00 54.00 108 VAL A CA 1
ATOM 857 C C . VAL A 1 108 ? -35.062 -13.136 36.861 1.00 54.00 108 VAL A C 1
ATOM 859 O O . VAL A 1 108 ? -36.074 -12.971 37.547 1.00 54.00 108 VAL A O 1
ATOM 862 N N . GLU A 1 109 ? -34.289 -14.214 36.987 1.00 52.50 109 GLU A N 1
ATOM 863 C CA . GLU A 1 109 ? -34.685 -15.392 37.768 1.00 52.50 109 GLU A CA 1
ATOM 864 C C . GLU A 1 109 ? -34.419 -15.246 39.277 1.00 52.50 109 GLU A C 1
ATOM 866 O O . GLU A 1 109 ? -35.095 -15.862 40.107 1.00 52.50 109 GLU A O 1
ATOM 871 N N . GLU A 1 110 ? -33.483 -14.374 39.648 1.00 55.72 110 GLU A N 1
ATOM 872 C CA . GLU A 1 110 ? -33.166 -14.049 41.040 1.00 55.72 110 GLU A CA 1
ATOM 873 C C . GLU A 1 110 ? -34.163 -13.030 41.621 1.00 55.72 110 GLU A C 1
ATOM 875 O O . GLU A 1 110 ? -34.719 -13.241 42.699 1.00 55.72 110 GLU A O 1
ATOM 880 N N . VAL A 1 111 ? -34.533 -11.996 40.854 1.00 54.16 111 VAL A N 1
ATOM 881 C CA . VAL A 1 111 ? -35.523 -10.979 41.269 1.00 54.16 111 VAL A CA 1
ATOM 882 C C . VAL A 1 111 ? -36.930 -11.570 41.443 1.00 54.16 111 VAL A C 1
ATOM 884 O O . VAL A 1 111 ? -37.708 -11.105 42.284 1.00 54.16 111 VAL A O 1
ATOM 8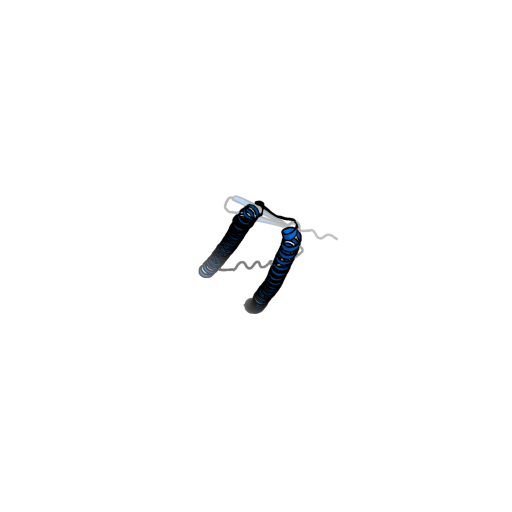87 N N . ARG A 1 112 ? -37.278 -12.615 40.682 1.00 54.94 112 ARG A N 1
ATOM 888 C CA . ARG A 1 112 ? -38.593 -13.268 40.763 1.00 54.94 112 ARG A CA 1
ATOM 889 C C . ARG A 1 112 ? -38.761 -14.124 42.029 1.00 54.94 112 ARG A C 1
ATOM 891 O O . ARG A 1 112 ? -39.879 -14.209 42.537 1.00 54.94 112 ARG A O 1
ATOM 898 N N . ARG A 1 113 ? -37.686 -14.706 42.583 1.00 54.38 113 ARG A N 1
ATOM 899 C CA . ARG A 1 113 ? -37.734 -15.478 43.846 1.00 54.38 113 ARG A CA 1
ATOM 900 C C . ARG A 1 113 ? -37.942 -14.596 45.082 1.00 54.38 113 ARG A C 1
ATOM 902 O O . ARG A 1 113 ? -38.630 -15.012 46.010 1.00 54.38 113 ARG A O 1
ATOM 909 N N . SER A 1 114 ? -37.410 -13.376 45.085 1.00 57.75 114 SER A N 1
ATOM 910 C CA . SER A 1 114 ? -37.304 -12.547 46.299 1.00 57.75 114 SER A CA 1
ATOM 911 C C . SER A 1 114 ? -38.554 -11.721 46.635 1.00 57.75 114 SER A C 1
ATOM 913 O O . SER A 1 114 ? -38.700 -11.255 47.761 1.00 57.75 114 SER A O 1
ATOM 915 N N . ARG A 1 115 ? -39.503 -11.542 45.702 1.00 52.50 115 ARG A N 1
ATOM 916 C CA . ARG A 1 115 ? -40.702 -10.692 45.918 1.00 52.50 115 ARG A CA 1
ATOM 917 C C . ARG A 1 115 ? -41.851 -11.380 46.676 1.00 52.50 115 ARG A C 1
ATOM 919 O O . ARG A 1 115 ? -42.914 -10.787 46.822 1.00 52.50 115 ARG A O 1
ATOM 926 N N . GLY A 1 116 ? -41.652 -12.610 47.155 1.00 49.25 116 GLY A N 1
ATOM 927 C CA . GLY A 1 116 ? -42.704 -13.449 47.733 1.00 49.25 116 GLY A CA 1
ATOM 928 C C . GLY A 1 116 ? -43.252 -13.013 49.097 1.00 49.25 116 GLY A C 1
ATOM 929 O O . GLY A 1 116 ? -44.463 -12.866 49.210 1.00 49.25 116 GLY A O 1
ATOM 930 N N . LYS A 1 117 ? -42.435 -12.880 50.157 1.00 56.41 117 LYS A N 1
ATOM 931 C CA . LYS A 1 117 ? -42.919 -12.685 51.550 1.00 56.41 117 LYS A CA 1
ATOM 932 C C . LYS A 1 117 ? -41.783 -12.240 52.486 1.00 56.41 117 LYS A C 1
ATOM 934 O O . LYS A 1 117 ? -40.979 -13.098 52.827 1.00 56.41 117 LYS A O 1
ATOM 939 N N . LEU A 1 118 ? -41.693 -10.981 52.943 1.00 50.84 118 LEU A N 1
ATOM 940 C CA . LEU A 1 118 ? -40.650 -10.592 53.920 1.00 50.84 118 LEU A CA 1
ATOM 941 C C . LEU A 1 118 ? -41.185 -9.679 55.046 1.00 50.84 118 LEU A C 1
ATOM 943 O O . LEU A 1 118 ? -41.901 -8.708 54.816 1.00 50.84 118 LEU A O 1
ATOM 947 N N . SER A 1 119 ? -40.848 -10.086 56.273 1.00 51.62 119 SER A N 1
ATOM 948 C CA . SER A 1 119 ? -41.206 -9.581 57.610 1.00 51.62 119 SER A CA 1
ATOM 949 C C . SER A 1 119 ? -40.259 -8.438 58.062 1.00 51.62 119 SER A C 1
ATOM 951 O O . SER A 1 119 ? -39.204 -8.247 57.455 1.00 51.62 119 SER A O 1
ATOM 953 N N . PRO A 1 120 ? -40.556 -7.648 59.115 1.00 55.59 120 PRO A N 1
ATOM 954 C CA . PRO A 1 120 ? -39.678 -6.554 59.557 1.00 55.59 120 PRO A CA 1
ATOM 955 C C . PRO A 1 120 ? -38.253 -6.983 59.960 1.00 55.59 120 PRO A C 1
ATOM 957 O O . PRO A 1 120 ? -37.316 -6.244 59.675 1.00 55.59 120 PRO A O 1
ATOM 960 N N . ASN A 1 121 ? -38.062 -8.185 60.527 1.00 54.97 121 ASN A N 1
ATOM 961 C CA . ASN A 1 121 ? -36.725 -8.710 60.872 1.00 54.97 121 ASN A CA 1
ATOM 962 C C . ASN A 1 121 ? -35.869 -9.062 59.645 1.00 54.97 121 ASN A C 1
ATOM 964 O O . ASN A 1 121 ? -34.650 -9.001 59.708 1.00 54.97 121 ASN A O 1
ATOM 968 N N . THR A 1 122 ? -36.493 -9.358 58.505 1.00 56.81 122 THR A N 1
ATOM 969 C CA . THR A 1 122 ? -35.767 -9.636 57.258 1.00 56.81 122 THR A CA 1
ATOM 970 C C . THR A 1 122 ? -35.273 -8.373 56.555 1.00 56.81 122 THR A C 1
ATOM 972 O O . THR A 1 122 ? -34.472 -8.464 55.635 1.00 56.81 122 THR A O 1
ATOM 975 N N . LYS A 1 123 ? -35.710 -7.176 56.970 1.00 56.56 123 LYS A N 1
ATOM 976 C CA . LYS A 1 123 ? -35.325 -5.925 56.303 1.00 56.56 123 LYS A CA 1
ATOM 977 C C . LYS A 1 123 ? -33.860 -5.553 56.562 1.00 56.56 123 LYS A C 1
ATOM 979 O O . LYS A 1 123 ? -33.196 -5.117 55.631 1.00 56.56 123 LYS A O 1
ATOM 984 N N . SER A 1 124 ? -33.358 -5.764 57.784 1.00 62.28 124 SER A N 1
ATOM 985 C CA . SER A 1 124 ? -31.945 -5.528 58.121 1.00 62.28 124 SER A CA 1
ATOM 986 C C . SER A 1 124 ? -31.020 -6.611 57.561 1.00 62.28 124 SER A C 1
ATOM 988 O O . SER A 1 124 ? -29.916 -6.293 57.136 1.00 62.28 124 SER A O 1
ATOM 990 N N . GLU A 1 125 ? -31.470 -7.871 57.510 1.00 61.50 125 GLU A N 1
ATOM 991 C CA . GLU A 1 125 ? -30.741 -8.952 56.824 1.00 61.50 125 GLU A CA 1
ATOM 992 C C . GLU A 1 125 ? -30.657 -8.691 55.317 1.00 61.50 125 GLU A C 1
ATOM 994 O O . GLU A 1 125 ? -29.568 -8.712 54.760 1.00 61.50 125 GLU A O 1
ATOM 999 N N . MET A 1 126 ? -31.764 -8.312 54.669 1.00 64.44 126 MET A N 1
ATOM 1000 C CA . MET A 1 126 ? -31.753 -7.911 53.258 1.00 64.44 126 MET A CA 1
ATOM 1001 C C . MET A 1 126 ? -30.858 -6.700 52.990 1.00 64.44 126 MET A C 1
ATOM 1003 O O . MET A 1 126 ? -30.291 -6.591 51.908 1.00 64.44 126 MET A O 1
ATOM 1007 N N . GLU A 1 127 ? -30.765 -5.756 53.925 1.00 74.88 127 GLU A N 1
ATOM 1008 C CA . GLU A 1 127 ? -29.909 -4.578 53.780 1.00 74.88 127 GLU A CA 1
ATOM 1009 C C . GLU A 1 127 ? -28.423 -4.949 53.896 1.00 74.88 127 GLU A C 1
ATOM 1011 O O . GLU A 1 127 ? -27.609 -4.451 53.115 1.00 74.88 127 GLU A O 1
ATOM 1016 N N . ALA A 1 128 ? -28.082 -5.884 54.789 1.00 73.00 128 ALA A N 1
ATOM 1017 C CA . ALA A 1 128 ? -26.745 -6.464 54.891 1.00 73.00 128 ALA A CA 1
ATOM 1018 C C . ALA A 1 128 ? -26.382 -7.304 53.652 1.00 73.00 128 ALA A C 1
ATOM 1020 O O . ALA A 1 128 ? -25.302 -7.120 53.087 1.00 73.00 128 ALA A O 1
ATOM 1021 N N . ASP A 1 129 ? -27.298 -8.144 53.168 1.00 71.56 129 ASP A N 1
ATOM 1022 C CA . ASP A 1 129 ? -27.118 -8.942 51.951 1.00 71.56 129 ASP A CA 1
ATOM 1023 C C . ASP A 1 129 ? -26.962 -8.044 50.717 1.00 71.56 129 ASP A C 1
ATOM 1025 O O . ASP A 1 129 ? -26.074 -8.252 49.892 1.00 71.56 129 ASP A O 1
ATOM 1029 N N . LEU A 1 130 ? -27.761 -6.977 50.611 1.00 78.50 130 LEU A N 1
ATOM 1030 C CA . LEU A 1 130 ? -27.646 -6.000 49.528 1.00 78.50 130 LEU A CA 1
ATOM 1031 C C . LEU A 1 130 ? -26.315 -5.237 49.592 1.00 78.50 130 LEU A C 1
ATOM 1033 O O . LEU A 1 130 ? -25.732 -4.932 48.551 1.00 78.50 130 LEU A O 1
ATOM 1037 N N . ALA A 1 131 ? -25.822 -4.920 50.791 1.00 76.88 131 ALA A N 1
ATOM 1038 C CA . ALA A 1 131 ? -24.512 -4.300 50.970 1.00 76.88 131 ALA A CA 1
ATOM 1039 C C . ALA A 1 131 ? -23.375 -5.251 50.563 1.00 76.88 131 ALA A C 1
ATOM 1041 O O . ALA A 1 131 ? -22.428 -4.824 49.898 1.00 76.88 131 ALA A O 1
ATOM 1042 N N . TYR A 1 132 ? -23.494 -6.537 50.897 1.00 76.44 132 TYR A N 1
ATOM 1043 C CA . TYR A 1 132 ? -22.536 -7.569 50.513 1.00 76.44 132 TYR A CA 1
ATOM 1044 C C . TYR A 1 132 ? -22.509 -7.786 48.996 1.00 76.44 132 TYR A C 1
ATOM 1046 O O . TYR A 1 132 ? -21.434 -7.713 48.397 1.00 76.44 132 TYR A O 1
ATOM 1054 N N . VAL A 1 133 ? -23.676 -7.918 48.356 1.00 76.25 133 VAL A N 1
ATOM 1055 C CA . VAL A 1 133 ? -23.807 -8.010 46.891 1.00 76.25 133 VAL A CA 1
ATOM 1056 C C . VAL A 1 133 ? -23.209 -6.775 46.218 1.00 76.25 133 VAL A C 1
ATOM 1058 O O . VAL A 1 133 ? -22.372 -6.916 45.332 1.00 76.25 133 VAL A O 1
ATOM 1061 N N . LYS A 1 134 ? -23.514 -5.563 46.701 1.00 75.81 134 LYS A N 1
ATOM 1062 C CA . LYS A 1 134 ? -22.904 -4.328 46.176 1.00 75.81 134 LYS A CA 1
ATOM 1063 C C . LYS A 1 134 ? -21.385 -4.286 46.350 1.00 75.81 134 LYS A C 1
ATOM 1065 O O . LYS A 1 134 ? -20.698 -3.711 45.507 1.00 75.81 134 LYS A O 1
ATOM 1070 N N . SER A 1 135 ? -20.839 -4.847 47.432 1.00 78.31 135 SER A N 1
ATOM 1071 C CA . SER A 1 135 ? -19.382 -4.934 47.605 1.00 78.31 135 SER A CA 1
ATOM 1072 C C . SER A 1 135 ? -18.746 -5.939 46.643 1.00 78.31 135 SER A C 1
ATOM 1074 O O . SER A 1 135 ? -17.698 -5.641 46.073 1.00 78.31 135 SER A O 1
ATOM 1076 N N . LEU A 1 136 ? -19.407 -7.077 46.398 1.00 75.25 136 LEU A N 1
ATOM 1077 C CA . LEU A 1 136 ? -18.969 -8.079 45.428 1.00 75.25 136 LEU A CA 1
ATOM 1078 C C . LEU A 1 136 ? -19.004 -7.510 44.008 1.00 75.25 136 LEU A C 1
ATOM 1080 O O . LEU A 1 136 ? -18.044 -7.677 43.258 1.00 75.25 136 LEU A O 1
ATOM 1084 N N . GLU A 1 137 ? -20.068 -6.788 43.655 1.00 79.06 137 GLU A N 1
ATOM 1085 C CA . GLU A 1 137 ? -20.193 -6.096 42.371 1.00 79.06 137 GLU A CA 1
ATOM 1086 C C . GLU A 1 137 ? -19.084 -5.058 42.191 1.00 79.06 137 GLU A C 1
ATOM 1088 O O . GLU A 1 137 ? -18.400 -5.073 41.172 1.00 79.06 137 GLU A O 1
ATOM 1093 N N . LYS A 1 138 ? -18.839 -4.203 43.194 1.00 79.75 138 LYS A N 1
ATOM 1094 C CA . LYS A 1 138 ? -17.751 -3.213 43.144 1.00 79.75 138 LYS A CA 1
ATOM 1095 C C . LYS A 1 138 ? -16.378 -3.853 42.972 1.00 79.75 138 LYS A C 1
ATOM 1097 O O . LYS A 1 138 ? -15.583 -3.363 42.178 1.00 79.75 138 LYS A O 1
ATOM 1102 N N . MET A 1 139 ? -16.104 -4.932 43.698 1.00 82.00 139 MET A N 1
ATOM 1103 C CA . MET A 1 139 ? -14.835 -5.651 43.595 1.00 82.00 139 MET A CA 1
ATOM 1104 C C . MET A 1 139 ? -14.678 -6.307 42.217 1.00 82.00 139 MET A C 1
ATOM 1106 O O . MET A 1 139 ? -13.619 -6.203 41.610 1.00 82.00 139 MET A O 1
ATOM 1110 N N . THR A 1 140 ? -15.750 -6.899 41.683 1.00 81.62 140 THR A N 1
ATOM 1111 C CA . THR A 1 140 ? -15.754 -7.501 40.339 1.00 81.62 140 THR A CA 1
ATOM 1112 C C . THR A 1 140 ? -15.538 -6.448 39.250 1.00 81.62 140 THR A C 1
ATOM 1114 O O . THR A 1 140 ? -14.808 -6.694 38.295 1.00 81.62 140 THR A O 1
ATOM 1117 N N . ILE A 1 141 ? -16.154 -5.269 39.386 1.00 81.50 141 ILE A N 1
ATOM 1118 C CA . ILE A 1 141 ? -15.955 -4.147 38.460 1.00 81.50 141 ILE A CA 1
ATOM 1119 C C . ILE A 1 141 ? -14.498 -3.682 38.501 1.00 81.50 141 ILE A C 1
ATOM 1121 O O . ILE A 1 141 ? -13.882 -3.585 37.447 1.00 81.50 141 ILE A O 1
ATOM 1125 N N . ALA A 1 142 ? -13.928 -3.483 39.692 1.00 83.56 142 ALA A N 1
ATOM 1126 C CA . ALA A 1 142 ? -12.533 -3.072 39.836 1.00 83.56 142 ALA A CA 1
ATOM 1127 C C . ALA A 1 142 ? -11.557 -4.081 39.198 1.00 83.56 142 ALA A C 1
ATOM 1129 O O . ALA A 1 142 ? -10.622 -3.687 38.506 1.00 83.56 142 ALA A O 1
ATOM 1130 N N . GLU A 1 143 ? -11.806 -5.384 39.361 1.00 85.25 143 GLU A N 1
ATOM 1131 C CA . GLU A 1 143 ? -10.980 -6.440 38.759 1.00 85.25 143 GLU A CA 1
ATOM 1132 C C . GLU A 1 143 ? -11.087 -6.469 37.219 1.00 85.25 143 GLU A C 1
ATOM 1134 O O . GLU A 1 143 ? -10.131 -6.803 36.514 1.00 85.25 143 GLU A O 1
ATOM 1139 N N . LEU A 1 144 ? -12.257 -6.124 36.668 1.00 82.75 144 LEU A N 1
ATOM 1140 C CA . LEU A 1 144 ? -12.450 -5.988 35.222 1.00 82.75 144 LEU A CA 1
ATOM 1141 C C . LEU A 1 144 ? -11.792 -4.717 34.675 1.00 82.75 144 LEU A C 1
ATOM 1143 O O . LEU A 1 144 ? -11.208 -4.770 33.594 1.00 82.75 144 LEU A O 1
ATOM 1147 N N . GLU A 1 145 ? -11.858 -3.605 35.408 1.00 84.00 145 GLU A N 1
ATOM 1148 C CA . GLU A 1 145 ? -11.177 -2.355 35.060 1.00 84.00 145 GLU A CA 1
ATOM 1149 C C . GLU A 1 145 ? -9.654 -2.544 35.039 1.00 84.00 145 GLU A C 1
ATOM 1151 O O . GLU A 1 145 ? -9.009 -2.145 34.073 1.00 84.00 145 GLU A O 1
ATOM 1156 N N . GLU A 1 146 ? -9.079 -3.240 36.023 1.00 88.00 146 GLU A N 1
ATOM 1157 C CA . GLU A 1 146 ? -7.647 -3.569 36.049 1.00 88.00 146 GLU A CA 1
ATOM 1158 C C . GLU A 1 146 ? -7.230 -4.382 34.814 1.00 88.00 146 GLU A C 1
ATOM 1160 O O . GLU A 1 146 ? -6.306 -3.995 34.090 1.00 88.00 146 GLU A O 1
ATOM 1165 N N . LYS A 1 147 ? -7.974 -5.449 34.489 1.00 83.75 147 LYS A N 1
ATOM 1166 C CA . LYS A 1 147 ? -7.728 -6.255 33.280 1.00 83.75 147 LYS A CA 1
ATOM 1167 C C . LYS A 1 147 ? -7.864 -5.436 31.999 1.00 83.75 147 LYS A C 1
ATOM 1169 O O . LYS A 1 147 ? -7.139 -5.696 31.041 1.00 83.75 147 LYS A O 1
ATOM 1174 N N . LEU A 1 148 ? -8.775 -4.464 31.959 1.00 84.00 148 LEU A N 1
ATOM 1175 C CA . LEU A 1 148 ? -8.909 -3.556 30.821 1.00 84.00 148 LEU A CA 1
ATOM 1176 C C . LEU A 1 148 ? -7.650 -2.687 30.674 1.00 84.00 148 LEU A C 1
ATOM 1178 O O . LEU A 1 148 ? -7.078 -2.631 29.588 1.00 84.00 148 LEU A O 1
ATOM 1182 N N . THR A 1 149 ? -7.150 -2.115 31.774 1.00 85.75 149 THR A N 1
ATOM 1183 C CA . THR A 1 149 ? -5.934 -1.281 31.750 1.00 85.75 149 THR A CA 1
ATOM 1184 C C . THR A 1 149 ? -4.675 -2.058 31.358 1.00 85.75 149 THR A C 1
ATOM 1186 O O . THR A 1 149 ? -3.832 -1.535 30.628 1.00 85.75 149 THR A O 1
ATOM 1189 N N . GLU A 1 150 ? -4.549 -3.328 31.764 1.00 85.94 150 GLU A N 1
ATOM 1190 C CA . GLU A 1 150 ? -3.451 -4.196 31.314 1.00 85.94 150 GLU A CA 1
ATOM 1191 C C . GLU A 1 150 ? -3.503 -4.443 29.802 1.00 85.94 150 GLU A C 1
ATOM 1193 O O . GLU A 1 150 ? -2.468 -4.470 29.131 1.00 85.94 150 GLU A O 1
ATOM 1198 N N . LYS A 1 151 ? -4.708 -4.616 29.248 1.00 79.62 151 LYS A N 1
ATOM 1199 C CA . LYS A 1 151 ? -4.900 -4.830 27.809 1.00 79.62 151 LYS A CA 1
ATOM 1200 C C . LYS A 1 151 ? -4.606 -3.570 27.007 1.00 79.62 151 LYS A C 1
ATOM 1202 O O . LYS A 1 151 ? -3.968 -3.689 25.963 1.00 79.62 151 LYS A O 1
ATOM 1207 N N . ASP A 1 152 ? -4.993 -2.397 27.500 1.00 84.50 152 ASP A N 1
ATOM 1208 C CA . ASP A 1 152 ? -4.654 -1.117 26.868 1.00 84.50 152 ASP A CA 1
ATOM 1209 C C . ASP A 1 152 ? -3.135 -0.917 26.809 1.00 84.50 152 ASP A C 1
ATOM 1211 O O . ASP A 1 152 ? -2.584 -0.601 25.754 1.00 84.50 152 ASP A O 1
ATOM 1215 N N . LYS A 1 153 ? -2.426 -1.239 27.896 1.00 88.56 153 LYS A N 1
ATOM 1216 C CA . LYS A 1 153 ? -0.960 -1.190 27.927 1.00 88.56 153 LYS A CA 1
ATOM 1217 C C . LYS A 1 153 ? -0.314 -2.140 26.910 1.00 88.56 153 LYS A C 1
ATOM 1219 O O . LYS A 1 153 ? 0.632 -1.761 26.223 1.00 88.56 153 LYS A O 1
ATOM 1224 N N . LEU A 1 154 ? -0.845 -3.358 26.768 1.00 82.00 154 LEU A N 1
ATOM 1225 C CA . LEU A 1 154 ? -0.371 -4.316 25.764 1.00 82.00 154 LEU A CA 1
ATOM 1226 C C . LEU A 1 154 ? -0.602 -3.807 24.330 1.00 82.00 154 LEU A C 1
ATOM 1228 O O . LEU A 1 154 ? 0.233 -4.022 23.452 1.00 82.00 154 LEU A O 1
ATOM 1232 N N . ILE A 1 155 ? -1.726 -3.130 24.079 1.00 77.19 155 ILE A N 1
ATOM 1233 C CA . ILE A 1 155 ? -2.013 -2.512 22.778 1.00 77.19 155 ILE A CA 1
ATOM 1234 C C . ILE A 1 155 ? -0.973 -1.431 22.464 1.00 77.19 155 ILE A C 1
ATOM 1236 O O . ILE A 1 155 ? -0.438 -1.426 21.353 1.00 77.19 155 ILE A O 1
ATOM 1240 N N . ASP A 1 156 ? -0.643 -0.569 23.426 1.00 80.94 156 ASP A N 1
ATOM 1241 C CA . ASP A 1 156 ? 0.369 0.481 23.255 1.00 80.94 156 ASP A CA 1
ATOM 1242 C C . ASP A 1 156 ? 1.766 -0.098 22.975 1.00 80.94 156 ASP A C 1
ATOM 1244 O O . ASP A 1 156 ? 2.489 0.390 22.097 1.00 80.94 156 ASP A O 1
ATOM 1248 N N . GLU A 1 157 ? 2.143 -1.181 23.662 1.00 77.88 157 GLU A N 1
ATOM 1249 C CA . GLU A 1 157 ? 3.401 -1.899 23.421 1.00 77.88 157 GLU A CA 1
ATOM 1250 C C . GLU A 1 157 ? 3.459 -2.484 22.001 1.00 77.88 157 GLU A C 1
ATOM 1252 O O . GLU A 1 157 ? 4.450 -2.290 21.288 1.00 77.88 157 GLU A O 1
ATOM 1257 N N . ILE A 1 158 ? 2.381 -3.132 21.544 1.00 69.75 158 ILE A N 1
ATOM 1258 C CA . ILE A 1 158 ? 2.284 -3.680 20.182 1.00 69.75 158 ILE A CA 1
ATOM 1259 C C . ILE A 1 158 ? 2.362 -2.560 19.139 1.00 69.75 158 ILE A C 1
ATOM 1261 O O . ILE A 1 158 ? 3.091 -2.687 18.155 1.00 69.75 158 ILE A O 1
ATOM 1265 N N . GLN A 1 159 ? 1.652 -1.447 19.340 1.00 70.81 159 GLN A N 1
ATOM 1266 C CA . GLN A 1 159 ? 1.701 -0.305 18.421 1.00 70.81 159 GLN A CA 1
ATOM 1267 C C . GLN A 1 159 ? 3.105 0.306 18.341 1.00 70.81 159 GLN A C 1
ATOM 1269 O O . GLN A 1 159 ? 3.572 0.647 17.250 1.00 70.81 159 GLN A O 1
ATOM 1274 N N . THR A 1 160 ? 3.800 0.397 19.476 1.00 73.38 160 THR A N 1
ATOM 1275 C CA . THR A 1 160 ? 5.181 0.888 19.544 1.00 73.38 160 THR A CA 1
ATOM 1276 C C . THR A 1 160 ? 6.138 -0.043 18.798 1.00 73.38 160 THR A C 1
ATOM 1278 O O . THR A 1 160 ? 6.942 0.427 17.990 1.00 73.38 160 THR A O 1
ATOM 1281 N N . ALA A 1 161 ? 6.015 -1.360 18.994 1.00 63.28 161 ALA A N 1
ATOM 1282 C CA . ALA A 1 161 ? 6.817 -2.355 18.283 1.00 63.28 161 ALA A CA 1
ATOM 1283 C C . ALA A 1 161 ? 6.584 -2.301 16.763 1.00 63.28 161 ALA A C 1
ATOM 1285 O O . ALA A 1 161 ? 7.540 -2.220 15.991 1.00 63.28 161 ALA A O 1
ATOM 1286 N N . MET A 1 162 ? 5.319 -2.240 16.331 1.00 62.25 162 MET A N 1
ATOM 1287 C CA . MET A 1 162 ? 4.962 -2.119 14.914 1.00 62.25 162 MET A CA 1
ATOM 1288 C C . MET A 1 162 ? 5.540 -0.850 14.275 1.00 62.25 162 MET A C 1
ATOM 1290 O O . MET A 1 162 ? 6.008 -0.885 13.137 1.00 62.25 162 MET A O 1
ATOM 1294 N N . LYS A 1 163 ? 5.539 0.279 14.994 1.00 67.06 163 LYS A N 1
ATOM 1295 C CA . LYS A 1 163 ? 6.129 1.529 14.501 1.00 67.06 163 LYS A CA 1
ATOM 1296 C C . LYS A 1 163 ? 7.650 1.413 14.333 1.00 67.06 163 LYS A C 1
ATOM 1298 O O . LYS A 1 163 ? 8.171 1.833 13.302 1.00 67.06 163 LYS A O 1
ATOM 1303 N N . GLY A 1 164 ? 8.340 0.782 15.284 1.00 62.25 164 GLY A N 1
ATOM 1304 C CA . GLY A 1 164 ? 9.780 0.517 15.192 1.00 62.25 164 GLY A CA 1
ATOM 1305 C C . GLY A 1 164 ? 10.157 -0.402 14.022 1.00 62.25 164 GLY A C 1
ATOM 1306 O O . GLY A 1 164 ? 11.150 -0.158 13.335 1.00 62.25 164 GLY A O 1
ATOM 1307 N N . GLU A 1 165 ? 9.346 -1.422 13.732 1.00 57.78 165 GLU A N 1
ATOM 1308 C CA . GLU A 1 165 ? 9.548 -2.297 12.567 1.00 57.78 165 GLU A CA 1
ATOM 1309 C C . GLU A 1 165 ? 9.365 -1.554 11.234 1.00 57.78 165 GLU A C 1
ATOM 1311 O O . GLU A 1 165 ? 10.157 -1.743 10.305 1.00 57.78 165 GLU A O 1
ATOM 1316 N N . ILE A 1 166 ? 8.372 -0.660 11.143 1.00 59.06 166 ILE A N 1
ATOM 1317 C CA . ILE A 1 166 ? 8.152 0.191 9.962 1.00 59.06 166 ILE A CA 1
ATOM 1318 C C . ILE A 1 166 ? 9.343 1.137 9.744 1.00 59.06 166 ILE A C 1
ATOM 1320 O O . ILE A 1 166 ? 9.823 1.270 8.615 1.00 59.06 166 ILE A O 1
ATOM 1324 N N . GLU A 1 167 ? 9.855 1.762 10.807 1.00 57.78 167 GLU A N 1
ATOM 1325 C CA . GLU A 1 167 ? 11.009 2.670 10.741 1.00 57.78 167 GLU A CA 1
ATOM 1326 C C . GLU A 1 167 ? 12.306 1.927 10.355 1.00 57.78 167 GLU A C 1
ATOM 1328 O O . GLU A 1 167 ? 13.055 2.390 9.489 1.00 57.78 167 GLU A O 1
ATOM 1333 N N . SER A 1 168 ? 12.532 0.724 10.896 1.00 56.38 168 SER A N 1
ATOM 1334 C CA . SER A 1 168 ? 13.644 -0.166 10.520 1.00 56.38 168 SER A CA 1
ATOM 1335 C C . SER A 1 168 ? 13.590 -0.587 9.041 1.00 56.38 168 SER A C 1
ATOM 1337 O O . SER A 1 168 ? 14.589 -0.501 8.315 1.00 56.38 168 SER A O 1
ATOM 1339 N N . GLY A 1 169 ? 12.404 -0.963 8.547 1.00 56.44 169 GLY A N 1
ATOM 1340 C CA . GLY A 1 169 ? 12.184 -1.308 7.139 1.00 56.44 169 GLY A CA 1
ATOM 1341 C C . GLY A 1 169 ? 12.406 -0.127 6.184 1.00 56.44 169 GLY A C 1
ATOM 1342 O O . GLY A 1 169 ? 13.013 -0.291 5.120 1.00 56.44 169 GLY A O 1
ATOM 1343 N N . GLN A 1 170 ? 11.986 1.082 6.574 1.00 56.12 170 GLN A N 1
ATOM 1344 C CA . GLN A 1 170 ? 12.238 2.313 5.815 1.00 56.12 170 GLN A CA 1
ATOM 1345 C C . GLN A 1 170 ? 13.727 2.693 5.788 1.00 56.12 170 GLN A C 1
ATOM 1347 O O . GLN A 1 170 ? 14.229 3.129 4.746 1.00 56.12 170 GLN A O 1
ATOM 1352 N N . PHE A 1 171 ? 14.464 2.481 6.881 1.00 52.25 171 PHE A N 1
ATOM 1353 C CA . PHE A 1 171 ? 15.906 2.735 6.938 1.00 52.25 171 PHE A CA 1
ATOM 1354 C C . PHE A 1 171 ? 16.697 1.774 6.033 1.00 52.25 171 PHE A C 1
ATOM 1356 O O . PHE A 1 171 ? 17.559 2.195 5.259 1.00 52.25 171 PHE A O 1
ATOM 1363 N N . ALA A 1 172 ? 16.343 0.485 6.029 1.00 57.97 172 ALA A N 1
ATOM 1364 C CA . ALA A 1 172 ? 16.959 -0.497 5.137 1.00 57.97 172 ALA A CA 1
ATOM 1365 C C . ALA A 1 172 ? 16.684 -0.197 3.649 1.00 57.97 172 ALA A C 1
ATOM 1367 O O . ALA A 1 172 ? 17.585 -0.311 2.814 1.00 57.97 172 ALA A O 1
ATOM 1368 N N . ALA A 1 173 ? 15.461 0.218 3.303 1.00 58.09 173 ALA A N 1
ATOM 1369 C CA . ALA A 1 173 ? 15.097 0.569 1.929 1.00 58.09 173 ALA A CA 1
ATOM 1370 C C . ALA A 1 173 ? 15.794 1.853 1.443 1.00 58.09 173 ALA A C 1
ATOM 1372 O O . ALA A 1 173 ? 16.268 1.914 0.306 1.00 58.09 173 ALA A O 1
ATOM 1373 N N . THR A 1 174 ? 15.908 2.869 2.302 1.00 62.50 174 THR A N 1
ATOM 1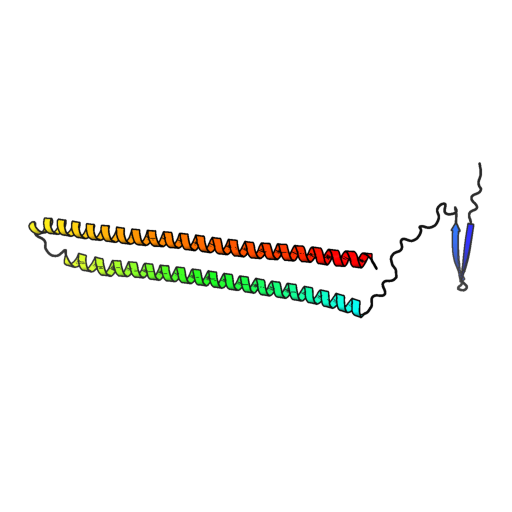374 C CA . THR A 1 174 ? 16.601 4.127 1.975 1.00 62.50 174 THR A CA 1
ATOM 1375 C C . THR A 1 174 ? 18.111 3.940 1.842 1.00 62.50 174 THR A C 1
ATOM 1377 O O . THR A 1 174 ? 18.697 4.488 0.904 1.00 62.50 174 THR A O 1
ATOM 1380 N N . PHE A 1 175 ? 18.732 3.111 2.689 1.00 68.38 175 PHE A N 1
ATOM 1381 C CA . PHE A 1 175 ? 20.147 2.751 2.569 1.00 68.38 175 PHE A CA 1
ATOM 1382 C C . PHE A 1 175 ? 20.440 2.015 1.253 1.00 68.38 175 PHE A C 1
ATOM 1384 O O . PHE A 1 175 ? 21.292 2.460 0.482 1.00 68.38 175 PHE A O 1
ATOM 1391 N N . ARG A 1 176 ? 19.663 0.970 0.921 1.00 66.56 176 ARG A N 1
ATOM 1392 C CA . ARG A 1 176 ? 19.802 0.245 -0.360 1.00 66.56 176 ARG A CA 1
ATOM 1393 C C . ARG A 1 176 ? 19.589 1.159 -1.571 1.00 66.56 176 ARG A C 1
ATOM 1395 O O . ARG A 1 176 ? 20.291 1.039 -2.573 1.00 66.56 176 ARG A O 1
ATOM 1402 N N . LEU A 1 177 ? 18.652 2.109 -1.494 1.00 67.38 177 LEU A N 1
ATOM 1403 C CA . LEU A 1 177 ? 18.421 3.087 -2.562 1.00 67.38 177 LEU A CA 1
ATOM 1404 C C . LEU A 1 177 ? 19.595 4.071 -2.721 1.00 67.38 177 LEU A C 1
ATOM 1406 O O . LEU A 1 177 ? 19.936 4.446 -3.847 1.00 67.38 177 LEU A O 1
ATOM 1410 N N . ALA A 1 178 ? 20.208 4.511 -1.620 1.00 77.50 178 ALA A N 1
ATOM 1411 C CA . ALA A 1 178 ? 21.385 5.378 -1.646 1.00 77.50 178 ALA A CA 1
ATOM 1412 C C . ALA A 1 178 ? 22.606 4.652 -2.234 1.00 77.50 178 ALA A C 1
ATOM 1414 O O . ALA A 1 178 ? 23.293 5.201 -3.100 1.00 77.50 178 ALA A O 1
ATOM 1415 N N . GLU A 1 179 ? 22.811 3.399 -1.835 1.00 80.12 179 GLU A N 1
ATOM 1416 C CA . GLU A 1 179 ? 23.845 2.509 -2.359 1.00 80.12 179 GLU A CA 1
ATOM 1417 C C . GLU A 1 179 ? 23.674 2.274 -3.871 1.00 80.12 179 GLU A C 1
ATOM 1419 O O . GLU A 1 179 ? 24.590 2.533 -4.656 1.00 80.12 179 GLU A O 1
ATOM 1424 N N . ALA A 1 180 ? 22.464 1.926 -4.322 1.00 76.88 180 ALA A N 1
ATOM 1425 C CA . ALA A 1 180 ? 22.159 1.759 -5.744 1.00 76.88 180 ALA A CA 1
ATOM 1426 C C . ALA A 1 180 ? 22.414 3.044 -6.562 1.00 76.88 180 ALA A C 1
ATOM 1428 O O . ALA A 1 180 ? 22.953 2.999 -7.674 1.00 76.88 180 ALA A O 1
ATOM 1429 N N . LYS A 1 181 ? 22.080 4.222 -6.013 1.00 85.06 181 LYS A N 1
ATOM 1430 C CA . LYS A 1 181 ? 22.369 5.521 -6.652 1.00 85.06 181 LYS A CA 1
ATOM 1431 C C . LYS A 1 181 ? 23.871 5.800 -6.751 1.00 85.06 181 LYS A C 1
ATOM 1433 O O . LYS A 1 181 ? 24.307 6.367 -7.759 1.00 85.06 181 LYS A O 1
ATOM 1438 N N . ALA A 1 182 ? 24.656 5.417 -5.745 1.00 86.00 182 ALA A N 1
ATOM 1439 C CA . ALA A 1 182 ? 26.110 5.559 -5.760 1.00 86.00 182 ALA A CA 1
ATOM 1440 C C . ALA A 1 182 ? 26.740 4.675 -6.848 1.00 86.00 182 ALA A C 1
ATOM 1442 O O . ALA A 1 182 ? 27.475 5.187 -7.698 1.00 86.00 182 ALA A O 1
ATOM 1443 N N . TYR A 1 183 ? 26.355 3.397 -6.914 1.00 86.81 183 TYR A N 1
ATOM 1444 C CA . TYR A 1 183 ? 26.805 2.485 -7.969 1.00 86.81 183 TYR A CA 1
ATOM 1445 C C . TYR A 1 183 ? 26.466 3.003 -9.371 1.00 86.81 183 TYR A C 1
ATOM 1447 O O . TYR A 1 183 ? 27.328 3.037 -10.253 1.00 86.81 183 TYR A O 1
ATOM 1455 N N . ARG A 1 184 ? 25.245 3.516 -9.573 1.00 91.50 184 ARG A N 1
ATOM 1456 C CA . ARG A 1 184 ? 24.834 4.105 -10.857 1.00 91.50 184 ARG A CA 1
ATOM 1457 C C . ARG A 1 184 ? 25.718 5.283 -11.282 1.00 91.50 184 ARG A C 1
ATOM 1459 O O . ARG A 1 184 ? 26.024 5.411 -12.472 1.00 91.50 184 ARG A O 1
ATOM 1466 N N . ARG A 1 185 ? 26.128 6.151 -10.346 1.00 87.81 185 ARG A N 1
ATOM 1467 C CA . ARG A 1 185 ? 27.037 7.279 -10.634 1.00 87.81 185 ARG A CA 1
ATOM 1468 C C . ARG A 1 185 ? 28.413 6.799 -11.072 1.00 87.81 185 ARG A C 1
ATOM 1470 O O . ARG A 1 185 ? 28.922 7.314 -12.064 1.00 87.81 185 ARG A O 1
ATOM 1477 N N . ILE A 1 186 ? 28.977 5.822 -10.367 1.00 88.88 186 ILE A N 1
ATOM 1478 C CA . ILE A 1 186 ? 30.295 5.256 -10.681 1.00 88.88 186 ILE A CA 1
ATOM 1479 C C . ILE A 1 186 ? 30.281 4.663 -12.090 1.00 88.88 186 ILE A C 1
ATOM 1481 O O . ILE A 1 186 ? 31.086 5.052 -12.935 1.00 88.88 186 ILE A O 1
ATOM 1485 N N . ILE A 1 187 ? 29.302 3.804 -12.380 1.00 84.75 187 ILE A N 1
ATOM 1486 C CA . ILE A 1 187 ? 29.159 3.167 -13.694 1.00 84.75 187 ILE A CA 1
ATOM 1487 C C . ILE A 1 187 ? 28.966 4.221 -14.792 1.00 84.75 187 ILE A C 1
ATOM 1489 O O . ILE A 1 187 ? 29.635 4.175 -15.823 1.00 84.75 187 ILE A O 1
ATOM 1493 N N . SER A 1 188 ? 28.117 5.229 -14.561 1.00 84.75 188 SER A N 1
ATOM 1494 C CA . SER A 1 188 ? 27.920 6.324 -15.524 1.00 84.75 188 SER A CA 1
ATOM 1495 C C . SER A 1 188 ? 29.200 7.129 -15.774 1.00 84.75 188 SER A C 1
ATOM 1497 O O . SER A 1 188 ? 29.442 7.564 -16.900 1.00 84.75 188 SER A O 1
ATOM 1499 N N . GLY A 1 189 ? 30.023 7.335 -14.743 1.00 85.81 189 GLY A N 1
ATOM 1500 C CA . GLY A 1 189 ? 31.327 7.987 -14.859 1.00 85.81 189 GLY A CA 1
ATOM 1501 C C . GLY A 1 189 ? 32.300 7.178 -15.713 1.00 85.81 189 GLY A C 1
ATOM 1502 O O . GLY A 1 189 ? 32.913 7.731 -16.624 1.00 85.81 189 GLY A O 1
ATOM 1503 N N . ILE A 1 190 ? 32.371 5.863 -15.484 1.00 85.00 190 ILE A N 1
ATOM 1504 C CA . ILE A 1 190 ? 33.203 4.940 -16.269 1.00 85.00 190 ILE A CA 1
ATOM 1505 C C . ILE A 1 190 ? 32.788 4.957 -17.744 1.00 85.00 190 ILE A C 1
ATOM 1507 O O . ILE A 1 190 ? 33.645 5.068 -18.621 1.00 85.00 190 ILE A O 1
ATOM 1511 N N . ILE A 1 191 ? 31.482 4.906 -18.028 1.00 83.88 191 ILE A N 1
ATOM 1512 C CA . ILE A 1 191 ? 30.957 4.962 -19.401 1.00 83.88 191 ILE A CA 1
ATOM 1513 C C . ILE A 1 191 ? 31.356 6.279 -20.080 1.00 83.88 191 ILE A C 1
ATOM 1515 O O . ILE A 1 191 ? 31.901 6.253 -21.180 1.00 83.88 191 ILE A O 1
ATOM 1519 N N . LYS A 1 192 ? 31.149 7.425 -19.412 1.00 82.06 192 LYS A N 1
ATOM 1520 C CA . LYS A 1 192 ? 31.518 8.749 -19.948 1.00 82.06 192 LYS A CA 1
ATOM 1521 C C . LYS A 1 192 ? 33.021 8.916 -20.171 1.00 82.06 192 LYS A C 1
ATOM 1523 O O . LYS A 1 192 ? 33.423 9.628 -21.086 1.00 82.06 192 LYS A O 1
ATOM 1528 N N . ALA A 1 193 ? 33.848 8.320 -19.316 1.00 78.25 193 ALA A N 1
ATOM 1529 C CA . ALA A 1 193 ? 35.296 8.359 -19.470 1.00 78.25 193 ALA A CA 1
ATOM 1530 C C . ALA A 1 193 ? 35.730 7.540 -20.692 1.00 78.25 193 ALA A C 1
ATOM 1532 O O . ALA A 1 193 ? 36.469 8.044 -21.532 1.00 78.25 193 ALA A O 1
ATOM 1533 N N . LYS A 1 194 ? 35.200 6.319 -20.847 1.00 73.88 194 LYS A N 1
ATOM 1534 C CA . LYS A 1 194 ? 35.492 5.469 -22.009 1.00 73.88 194 LYS A CA 1
ATOM 1535 C C . LYS A 1 194 ? 34.986 6.060 -23.325 1.00 73.88 194 LYS A C 1
ATOM 1537 O O . LYS A 1 194 ? 35.669 5.933 -24.331 1.00 73.88 194 LYS A O 1
ATOM 1542 N N . SER A 1 195 ? 33.851 6.761 -23.320 1.00 67.31 195 SER A N 1
ATOM 1543 C CA . SER A 1 195 ? 33.319 7.416 -24.523 1.00 67.31 195 SER A CA 1
ATOM 1544 C C . SER A 1 195 ? 34.089 8.669 -24.956 1.00 67.31 195 SER A C 1
ATOM 1546 O O . SER A 1 195 ? 33.828 9.175 -26.035 1.00 67.31 195 SER A O 1
ATOM 1548 N N . LYS A 1 196 ? 34.973 9.220 -24.112 1.00 68.31 196 LYS A N 1
ATOM 1549 C CA . LYS A 1 196 ? 35.844 10.364 -24.453 1.00 68.31 196 LYS A CA 1
ATOM 1550 C C . LYS A 1 196 ? 37.230 9.946 -24.957 1.00 68.31 196 LYS A C 1
ATOM 1552 O O . LYS A 1 196 ? 37.989 10.800 -25.396 1.00 68.31 196 LYS A O 1
ATOM 1557 N N . LEU A 1 197 ? 37.570 8.666 -24.815 1.00 54.72 197 LEU A N 1
ATOM 1558 C CA . LEU A 1 197 ? 38.842 8.064 -25.231 1.00 54.72 197 LEU A CA 1
ATOM 1559 C C . LEU A 1 197 ? 38.735 7.337 -26.587 1.00 54.72 197 LEU A C 1
ATOM 1561 O O . LEU A 1 197 ? 39.724 6.773 -27.044 1.00 54.72 197 LEU A O 1
ATOM 1565 N N . SER A 1 198 ? 37.547 7.348 -27.198 1.00 45.50 198 SER A N 1
ATOM 1566 C CA . SER A 1 198 ? 37.250 6.885 -28.559 1.00 45.50 198 SER A CA 1
ATOM 1567 C C . SER A 1 198 ? 36.940 8.077 -29.450 1.00 45.50 198 SER A C 1
ATOM 1569 O O . SER A 1 198 ? 37.066 7.885 -30.677 1.00 45.50 198 SER A O 1
#

pLDDT: mean 76.12, std 13.81, range [41.38, 97.19]